Protein AF-A0A8S3EEA6-F1 (afdb_monomer_lite)

Sequence (287 aa):
DPLATLPKLAHVSFARNPIAMKKDYRLYVIHRLPNLRTLDFNRITQKEREAARKLYKSKSGETVKTQQLKGKNTFVPGAELVKQQQSKPRLTKADADAIKKAISEAKSLEEVERLKAKLQAGQMPGLTNTSHSNPMEQGNTYEENGTVVHVADLAHARAQELQSLLDELGHRQDKHRTALQILPRYMRRRAASYNIKRLPRSLRPLADPKTGTAKTKRPSRRYRRRPRDLLSSYTNRQRQVKWLKTHIWHAKRFHMNTLWNYRLPEKSNTKSIRPTYKSLRERCLLH

Foldseek 3Di:
DVVLVDLQAAEDEPPPPVLVVDPCSVLCCCLSHVNYQYYNNHGDDPVSNVVSCVQCVDPNNVVVVVVVVPDPPPDDPDDDDDDDDDDDDDDDPVLVVVLVVLCVPDPDPVSNVVSVVCVVVVNRPDDDDDDDDDDDDPDQWDDDPRDTDRNVVVCVVCVVVVVVVCVVVVVVPPPDDQLQNPDDPVLRDPCCLPPVVSDDPVSSVSNPPPDDDDPDDDPDVVVVPPVVCVVVVVVVVCVQAPEDPCRVVLVVFADWDGDPRHTHGDGGPDPCPVVQVVCVVPNDDDD

InterPro domains:
  IPR003603 U2A'/phosphoprotein 32 family A, C-terminal [SM00446] (22-40)
  IPR009723 Pop1, N-terminal [PF06978] (156-221)
  IPR009723 Pop1, N-terminal [PF06978] (225-283)
  IPR032675 Leucine-rich repeat domain superfamily [G3DSA:3.80.10.10] (1-69)
  IPR039182 Ribonucleases P/MRP protein subunit Pop1 [PTHR22731] (130-287)

Organism: NCBI:txid392030

Radius of gyration: 38.22 Å; chains: 1; bounding box: 75×48×110 Å

Structure (mmCIF, N/CA/C/O backbone):
data_AF-A0A8S3EEA6-F1
#
_entry.id   AF-A0A8S3EEA6-F1
#
loop_
_atom_site.group_PDB
_atom_site.id
_atom_site.type_symbol
_atom_site.label_atom_id
_atom_site.label_alt_id
_atom_site.label_comp_id
_atom_site.label_asym_id
_atom_site.label_entity_id
_atom_site.label_seq_id
_atom_site.pdbx_PDB_ins_code
_atom_site.Cartn_x
_atom_site.Cartn_y
_atom_site.Cartn_z
_atom_site.occupancy
_atom_site.B_iso_or_equiv
_atom_site.auth_seq_id
_atom_site.auth_comp_id
_atom_site.auth_asym_id
_atom_site.auth_atom_id
_atom_site.pdbx_PDB_model_num
ATOM 1 N N . ASP A 1 1 ? -8.186 -20.359 -21.964 1.00 62.19 1 ASP A N 1
ATOM 2 C CA . ASP A 1 1 ? -8.520 -18.931 -21.810 1.00 62.19 1 ASP A CA 1
ATOM 3 C C . ASP A 1 1 ? -9.537 -18.766 -20.680 1.00 62.19 1 ASP A C 1
ATOM 5 O O . ASP A 1 1 ? -10.683 -19.171 -20.857 1.00 62.19 1 ASP A O 1
ATOM 9 N N . PRO A 1 2 ? -9.127 -18.277 -19.499 1.00 73.50 2 PRO A N 1
ATOM 10 C CA . PRO A 1 2 ? -9.948 -18.264 -18.280 1.00 73.50 2 PRO A CA 1
ATOM 11 C C . PRO A 1 2 ? -11.102 -17.250 -18.310 1.00 73.50 2 PRO A C 1
ATOM 13 O O . PRO A 1 2 ? -11.925 -17.241 -17.408 1.00 73.50 2 PRO A O 1
ATOM 16 N N . LEU A 1 3 ? -11.180 -16.386 -19.326 1.00 76.31 3 LEU A N 1
ATOM 17 C CA . LEU A 1 3 ? -12.237 -15.375 -19.430 1.00 76.31 3 LEU A CA 1
ATOM 18 C C . LEU A 1 3 ? -13.555 -15.937 -19.977 1.00 76.31 3 LEU A C 1
ATOM 20 O O . LEU A 1 3 ? -14.615 -15.389 -19.692 1.00 76.31 3 LEU A O 1
ATOM 24 N N . ALA A 1 4 ? -13.507 -17.047 -20.721 1.00 76.19 4 ALA A N 1
ATOM 25 C CA . ALA A 1 4 ? -14.698 -17.686 -21.286 1.00 76.19 4 ALA A CA 1
ATOM 26 C C . ALA A 1 4 ? -15.573 -18.384 -20.229 1.00 76.19 4 ALA A C 1
ATOM 28 O O . ALA A 1 4 ? -16.740 -18.660 -20.485 1.00 76.19 4 ALA A O 1
ATOM 29 N N . THR A 1 5 ? -15.033 -18.655 -19.037 1.00 81.44 5 THR A N 1
ATOM 30 C CA . THR A 1 5 ? -15.764 -19.303 -17.937 1.00 81.44 5 THR A CA 1
ATOM 31 C C . THR A 1 5 ? -16.625 -18.328 -17.129 1.00 81.44 5 THR A C 1
ATOM 33 O O . THR A 1 5 ? -17.317 -18.754 -16.211 1.00 81.44 5 THR A O 1
ATOM 36 N N . LEU A 1 6 ? -16.596 -17.025 -17.444 1.00 83.31 6 LEU A N 1
ATOM 37 C CA . LEU A 1 6 ? -17.305 -15.975 -16.711 1.00 83.31 6 LEU A CA 1
ATOM 38 C C . LEU A 1 6 ? -18.624 -15.598 -17.423 1.00 83.31 6 LEU A C 1
ATOM 40 O O . LEU A 1 6 ? -18.620 -14.730 -18.298 1.00 83.31 6 LEU A O 1
ATOM 44 N N . PRO A 1 7 ? -19.784 -16.175 -17.044 1.00 79.75 7 PRO A N 1
ATOM 45 C CA . PRO A 1 7 ? -21.038 -16.003 -17.789 1.00 79.75 7 PRO A CA 1
ATOM 46 C C . PRO A 1 7 ? -21.631 -14.587 -17.701 1.00 79.75 7 PRO A C 1
ATOM 48 O O . PRO A 1 7 ? -22.386 -14.186 -18.584 1.00 79.75 7 PRO A O 1
ATOM 51 N N . LYS A 1 8 ? -21.294 -13.817 -16.655 1.00 87.50 8 LYS A N 1
ATOM 52 C CA . LYS A 1 8 ? -21.826 -12.463 -16.394 1.00 87.50 8 LYS A CA 1
ATOM 53 C C . LYS A 1 8 ? -20.908 -11.327 -16.874 1.00 87.50 8 LYS A C 1
ATOM 55 O O . LYS A 1 8 ? -21.150 -10.166 -16.550 1.00 87.50 8 LYS A O 1
ATOM 60 N N . LEU A 1 9 ? -19.834 -11.636 -17.600 1.00 87.69 9 LEU A N 1
ATOM 61 C CA . LEU A 1 9 ? -18.845 -10.640 -18.009 1.00 87.69 9 LEU A CA 1
ATOM 62 C C . LEU A 1 9 ? -19.390 -9.749 -19.142 1.00 87.69 9 LEU A C 1
ATOM 64 O O . LEU A 1 9 ? -19.460 -10.171 -20.293 1.00 87.69 9 LEU A O 1
ATOM 68 N N . ALA A 1 10 ? -19.779 -8.515 -18.805 1.00 88.94 10 ALA A N 1
ATOM 69 C CA . ALA A 1 10 ? -20.419 -7.577 -19.737 1.00 88.94 10 ALA A CA 1
ATOM 70 C C . ALA A 1 10 ? -19.495 -6.456 -20.254 1.00 88.94 10 ALA A C 1
ATOM 72 O O . ALA A 1 10 ? -19.710 -5.957 -21.359 1.00 88.94 10 ALA A O 1
ATOM 73 N N . HIS A 1 11 ? -18.462 -6.071 -19.501 1.00 91.50 11 HIS A N 1
ATOM 74 C CA . HIS A 1 11 ? -17.555 -4.974 -19.856 1.00 91.50 11 HIS A CA 1
ATOM 75 C C . HIS A 1 11 ? -16.106 -5.408 -19.651 1.00 91.50 11 HIS A C 1
ATOM 77 O O . HIS A 1 11 ? -15.746 -5.857 -18.563 1.00 91.50 11 HIS A O 1
ATOM 83 N N . VAL A 1 12 ? -15.283 -5.287 -20.694 1.00 90.06 12 VAL A N 1
ATOM 84 C CA . VAL A 1 12 ? -13.867 -5.680 -20.668 1.00 90.06 12 VAL A CA 1
ATOM 85 C C . VAL A 1 12 ? -13.028 -4.630 -21.389 1.00 90.06 12 VAL A C 1
ATOM 87 O O . VAL A 1 12 ? -13.435 -4.093 -22.417 1.00 90.06 12 VAL A O 1
ATOM 90 N N . SER A 1 13 ? -11.848 -4.337 -20.849 1.00 90.25 13 SER A N 1
ATOM 91 C CA . SER A 1 13 ? -10.838 -3.483 -21.474 1.00 90.25 13 SER A CA 1
ATOM 92 C C . SER A 1 13 ? -9.510 -4.235 -21.478 1.00 90.25 13 SER A C 1
ATOM 94 O O . SER A 1 13 ? -9.042 -4.684 -20.430 1.00 90.25 13 SER A O 1
ATOM 96 N N . PHE A 1 14 ? -8.934 -4.405 -22.663 1.00 87.25 14 PHE A N 1
ATOM 97 C CA . PHE A 1 14 ? -7.588 -4.915 -22.888 1.00 87.25 14 PHE A CA 1
ATOM 98 C C . PHE A 1 14 ? -6.607 -3.809 -23.291 1.00 87.25 14 PHE A C 1
ATOM 100 O O . PHE A 1 14 ? -5.462 -4.123 -23.616 1.00 87.25 14 PHE A O 1
ATOM 107 N N . ALA A 1 15 ? -7.008 -2.536 -23.239 1.00 81.88 15 ALA A N 1
ATOM 108 C CA . ALA A 1 15 ? -6.126 -1.396 -23.454 1.00 81.88 15 ALA A CA 1
ATOM 109 C C . ALA A 1 15 ? -4.796 -1.569 -22.693 1.00 81.88 15 ALA A C 1
ATOM 111 O O . ALA A 1 15 ? -4.778 -1.938 -21.517 1.00 81.88 15 ALA A O 1
ATOM 112 N N . ARG A 1 16 ? -3.675 -1.308 -23.382 1.00 80.31 16 ARG A N 1
ATOM 113 C CA . ARG A 1 16 ? -2.295 -1.505 -22.886 1.00 80.31 16 ARG A CA 1
ATOM 114 C C . ARG A 1 16 ? -1.876 -2.963 -22.645 1.00 80.31 16 ARG A C 1
ATOM 116 O O . ARG A 1 16 ? -0.850 -3.195 -22.012 1.00 80.31 16 ARG A O 1
ATOM 123 N N . ASN A 1 17 ? -2.611 -3.943 -23.175 1.00 84.06 17 ASN A N 1
ATOM 124 C CA . ASN A 1 17 ? -2.127 -5.319 -23.290 1.00 84.06 17 ASN A CA 1
ATOM 125 C C . ASN A 1 17 ? -1.632 -5.603 -24.717 1.00 84.06 17 ASN A C 1
ATOM 127 O O . ASN A 1 17 ? -2.263 -5.162 -25.678 1.00 84.06 17 ASN A O 1
ATOM 131 N N . PRO A 1 18 ? -0.580 -6.425 -24.889 1.00 84.12 18 PRO A N 1
ATOM 132 C CA . PRO A 1 18 ? -0.049 -6.784 -26.209 1.00 84.12 18 PRO A CA 1
ATOM 133 C C . PRO A 1 18 ? -1.069 -7.519 -27.095 1.00 84.12 18 PRO A C 1
ATOM 135 O O . PRO A 1 18 ? -0.928 -7.551 -28.314 1.00 84.12 18 PRO A O 1
ATOM 138 N N . ILE A 1 19 ? -2.136 -8.082 -26.512 1.00 80.81 19 ILE A N 1
ATOM 139 C CA . ILE A 1 19 ? -3.234 -8.694 -27.271 1.00 80.81 19 ILE A CA 1
ATOM 140 C C . ILE A 1 19 ? -3.986 -7.676 -28.136 1.00 80.81 19 ILE A C 1
ATOM 142 O O . ILE A 1 19 ? -4.441 -8.037 -29.217 1.00 80.81 19 ILE A O 1
ATOM 146 N N . ALA A 1 20 ? -4.054 -6.413 -27.703 1.00 80.31 20 ALA A N 1
ATOM 147 C CA . ALA A 1 20 ? -4.701 -5.338 -28.447 1.00 80.31 20 ALA A CA 1
ATOM 148 C C . ALA A 1 20 ? -3.938 -4.969 -29.735 1.00 80.31 20 ALA A C 1
ATOM 150 O O . ALA A 1 20 ? -4.511 -4.348 -30.621 1.00 80.31 20 ALA A O 1
ATOM 151 N N . MET A 1 21 ? -2.669 -5.384 -29.872 1.00 83.31 21 MET A N 1
ATOM 152 C CA . MET A 1 21 ? -1.863 -5.160 -31.082 1.00 83.31 21 MET A CA 1
ATOM 153 C C . MET A 1 21 ? -2.131 -6.194 -32.189 1.00 83.31 21 MET A C 1
ATOM 155 O O . MET A 1 21 ? -1.618 -6.057 -33.299 1.00 83.31 21 MET A O 1
ATOM 159 N N . LYS A 1 22 ? -2.904 -7.255 -31.917 1.00 85.25 22 LYS A N 1
ATOM 160 C CA . LYS A 1 22 ? -3.215 -8.281 -32.924 1.00 85.25 22 LYS A CA 1
ATOM 161 C C . LYS A 1 22 ? -4.325 -7.792 -33.862 1.00 85.25 22 LYS A C 1
ATOM 163 O O . LYS A 1 22 ? -5.366 -7.341 -33.389 1.00 85.25 22 LYS A O 1
ATOM 168 N N . LYS A 1 23 ? -4.130 -7.963 -35.179 1.00 81.38 23 LYS A N 1
ATOM 169 C CA . LYS A 1 23 ? -5.036 -7.467 -36.241 1.00 81.38 23 LYS A CA 1
ATOM 170 C C . LYS A 1 23 ? -6.507 -7.875 -36.049 1.00 81.38 23 LYS A C 1
ATOM 172 O O . LYS A 1 23 ? -7.383 -7.048 -36.257 1.00 81.38 23 LYS A O 1
ATOM 177 N N . ASP A 1 24 ? -6.772 -9.080 -35.536 1.00 86.25 24 ASP A N 1
ATOM 178 C CA . ASP A 1 24 ? -8.140 -9.604 -35.366 1.00 86.25 24 ASP A CA 1
ATOM 179 C C . ASP A 1 24 ? -8.576 -9.788 -33.902 1.00 86.25 24 ASP A C 1
ATOM 181 O O . ASP A 1 24 ? -9.539 -10.514 -33.624 1.00 86.25 24 ASP A O 1
ATOM 185 N N . TYR A 1 25 ? -7.889 -9.150 -32.941 1.00 90.06 25 TYR A N 1
ATOM 186 C CA . TYR A 1 25 ? -8.155 -9.384 -31.512 1.00 90.06 25 TYR A CA 1
ATOM 187 C C . TYR A 1 25 ? -9.608 -9.060 -31.140 1.00 90.06 25 TYR A C 1
ATOM 189 O O . TYR A 1 25 ? -10.243 -9.805 -30.393 1.00 90.06 25 TYR A O 1
ATOM 197 N N . ARG A 1 26 ? -10.152 -7.966 -31.684 1.00 90.62 26 ARG A N 1
ATOM 198 C CA . ARG A 1 26 ? -11.483 -7.472 -31.330 1.00 90.62 26 ARG A CA 1
ATOM 199 C C . ARG A 1 26 ? -12.559 -8.487 -31.711 1.00 90.62 26 ARG A C 1
ATOM 201 O O . ARG A 1 26 ? -13.387 -8.859 -30.883 1.00 90.62 26 ARG A O 1
ATOM 208 N N . LEU A 1 27 ? -12.496 -8.993 -32.941 1.00 90.44 27 LEU A N 1
ATOM 209 C CA . LEU A 1 27 ? -13.427 -9.999 -33.456 1.00 90.44 27 LEU A CA 1
ATOM 210 C C . LEU A 1 27 ? -13.245 -11.346 -32.743 1.00 90.44 27 LEU A C 1
ATOM 212 O O . LEU A 1 27 ? -14.229 -12.024 -32.452 1.00 90.44 27 LEU A O 1
ATOM 216 N N . TYR A 1 28 ? -12.006 -11.707 -32.395 1.00 89.19 28 TYR A N 1
ATOM 217 C CA . TYR A 1 28 ? -11.713 -12.914 -31.622 1.00 89.19 28 TYR A CA 1
ATOM 218 C C . TYR A 1 28 ? -12.360 -12.879 -30.229 1.00 89.19 28 TYR A C 1
ATOM 220 O O . TYR A 1 28 ? -13.030 -13.833 -29.826 1.00 89.19 28 TYR A O 1
ATOM 228 N N . VAL A 1 29 ? -12.220 -11.762 -29.507 1.00 89.62 29 VAL A N 1
ATOM 229 C CA . VAL A 1 29 ? -12.816 -11.575 -28.174 1.00 89.62 29 VAL A CA 1
ATOM 230 C C . VAL A 1 29 ? -14.343 -11.617 -28.248 1.00 89.62 29 VAL A C 1
ATOM 232 O O . VAL A 1 29 ? -14.967 -12.290 -27.430 1.00 89.62 29 VAL A O 1
ATOM 235 N N . ILE A 1 30 ? -14.943 -10.966 -29.250 1.00 91.31 30 ILE A N 1
ATOM 236 C CA . ILE A 1 30 ? -16.400 -10.973 -29.465 1.00 91.31 30 ILE A CA 1
ATOM 237 C C . ILE A 1 30 ? -16.917 -12.391 -29.749 1.00 91.31 30 ILE A C 1
ATOM 239 O O . ILE A 1 30 ? -17.957 -12.783 -29.223 1.00 91.31 30 ILE A O 1
ATOM 243 N N . HIS A 1 31 ? -16.191 -13.187 -30.544 1.00 89.62 31 HIS A N 1
ATOM 244 C CA . HIS A 1 31 ? -16.562 -14.578 -30.819 1.00 89.62 31 HIS A CA 1
ATOM 245 C C . HIS A 1 31 ? -16.500 -15.460 -29.562 1.00 89.62 31 HIS A C 1
ATOM 247 O O . HIS A 1 31 ? -17.360 -16.318 -29.367 1.00 89.62 31 HIS A O 1
ATOM 253 N N . ARG A 1 32 ? -15.490 -15.262 -28.705 1.00 87.81 32 ARG A N 1
ATOM 254 C CA . ARG A 1 32 ? -15.299 -16.067 -27.487 1.00 87.81 32 ARG A CA 1
ATOM 255 C C . ARG A 1 32 ? -16.198 -15.641 -26.326 1.00 87.81 32 ARG A C 1
ATOM 257 O O . ARG A 1 32 ? -16.533 -16.490 -25.505 1.00 87.81 32 ARG A O 1
ATOM 264 N N . LEU A 1 33 ? -16.582 -14.365 -26.250 1.00 88.38 33 LEU A N 1
ATOM 265 C CA . LEU A 1 33 ? -17.409 -13.794 -25.183 1.00 88.38 33 LEU A CA 1
ATOM 266 C C . LEU A 1 33 ? -18.732 -13.246 -25.755 1.00 88.38 33 LEU A C 1
ATOM 268 O O . LEU A 1 33 ? -18.865 -12.036 -25.952 1.00 88.38 33 LEU A O 1
ATOM 272 N N . PRO A 1 34 ? -19.746 -14.099 -25.993 1.00 85.25 34 PRO A N 1
ATOM 273 C CA . PRO A 1 34 ? -20.998 -13.673 -26.627 1.00 85.25 34 PRO A CA 1
ATOM 274 C C . PRO A 1 34 ? -21.825 -12.700 -25.769 1.00 85.25 34 PRO A C 1
ATOM 276 O O . PRO A 1 34 ? -22.583 -11.896 -26.312 1.00 85.25 34 PRO A O 1
ATOM 279 N N . ASN A 1 35 ? -21.654 -12.732 -24.442 1.00 88.19 35 ASN A N 1
ATOM 280 C CA . ASN A 1 35 ? -22.385 -11.883 -23.491 1.00 88.19 35 ASN A CA 1
ATOM 281 C C . ASN A 1 35 ? -21.777 -10.476 -23.332 1.00 88.19 35 ASN A C 1
ATOM 283 O O . ASN A 1 35 ? -22.319 -9.646 -22.597 1.00 88.19 35 ASN A O 1
ATOM 287 N N . LEU A 1 36 ? -20.665 -10.190 -24.017 1.00 90.81 36 LEU A N 1
ATOM 288 C CA . LEU A 1 36 ? -19.956 -8.923 -23.898 1.00 90.81 36 LEU A CA 1
ATOM 289 C C . LEU A 1 36 ? -20.768 -7.777 -24.532 1.00 90.81 36 LEU A C 1
ATOM 291 O O . LEU A 1 36 ? -21.276 -7.882 -25.656 1.00 90.81 36 LEU A O 1
ATOM 295 N N . ARG A 1 37 ? -20.899 -6.670 -23.791 1.00 90.50 37 ARG A N 1
ATOM 296 C CA . ARG A 1 37 ? -21.605 -5.442 -24.203 1.00 90.50 37 ARG A CA 1
ATOM 297 C C . ARG A 1 37 ? -20.639 -4.343 -24.641 1.00 90.50 37 ARG A C 1
ATOM 299 O O . ARG A 1 37 ? -20.912 -3.646 -25.617 1.00 90.50 37 ARG A O 1
ATOM 306 N N . THR A 1 38 ? -19.507 -4.208 -23.953 1.00 93.25 38 THR A N 1
ATOM 307 C CA . THR A 1 38 ? -18.492 -3.183 -24.242 1.00 93.25 38 THR A CA 1
ATOM 308 C C . THR A 1 38 ? -17.103 -3.806 -24.235 1.00 93.25 38 THR A C 1
ATOM 310 O O . THR A 1 38 ? -16.757 -4.530 -23.298 1.00 93.25 38 THR A O 1
ATOM 313 N N . LEU A 1 39 ? -16.311 -3.487 -25.258 1.00 92.50 39 LEU A N 1
ATOM 314 C CA . LEU A 1 39 ? -14.916 -3.888 -25.389 1.00 92.50 39 LEU A CA 1
ATOM 315 C C . LEU A 1 39 ? -14.064 -2.652 -25.669 1.00 92.50 39 LEU A C 1
ATOM 317 O O . LEU A 1 39 ? -14.280 -1.984 -26.681 1.00 92.50 39 LEU A O 1
ATOM 321 N N . ASP A 1 40 ? -13.118 -2.368 -24.774 1.00 90.94 40 ASP A N 1
ATOM 322 C CA . ASP A 1 40 ? -12.198 -1.224 -24.866 1.00 90.94 40 ASP A CA 1
ATOM 323 C C . ASP A 1 40 ? -12.928 0.112 -25.014 1.00 90.94 40 ASP A C 1
ATOM 325 O O . ASP A 1 40 ? -12.653 0.900 -25.910 1.00 90.94 40 ASP A O 1
ATOM 329 N N . PHE A 1 41 ? -13.909 0.337 -24.135 1.00 89.88 41 PHE A N 1
ATOM 330 C CA . PHE A 1 41 ? -14.783 1.521 -24.106 1.00 89.88 41 PHE A CA 1
ATOM 331 C C . PHE A 1 41 ? -15.700 1.692 -25.330 1.00 89.88 41 PHE A C 1
ATOM 333 O O . PHE A 1 41 ? -16.619 2.504 -25.288 1.00 89.88 41 PHE A O 1
ATOM 340 N N . ASN A 1 42 ? -15.560 0.848 -26.354 1.00 90.19 42 ASN A N 1
ATOM 341 C CA . ASN A 1 42 ? -16.435 0.823 -27.519 1.00 90.19 42 ASN A CA 1
ATOM 342 C C . ASN A 1 42 ? -17.554 -0.211 -27.338 1.00 90.19 42 ASN A C 1
ATOM 344 O O . ASN A 1 42 ? -17.312 -1.387 -27.036 1.00 90.19 42 ASN A O 1
ATOM 348 N N . ARG A 1 43 ? -18.807 0.216 -27.532 1.00 93.12 43 ARG A N 1
ATOM 349 C CA . ARG A 1 43 ? -19.978 -0.674 -27.505 1.00 93.12 43 ARG A CA 1
ATOM 350 C C . ARG A 1 43 ? -19.906 -1.660 -28.673 1.00 93.12 43 ARG A C 1
ATOM 352 O O . ARG A 1 43 ? -19.577 -1.274 -29.789 1.00 93.12 43 ARG A O 1
ATOM 359 N N . ILE A 1 44 ? -20.200 -2.930 -28.405 1.00 92.69 44 ILE A N 1
ATOM 360 C CA . ILE A 1 44 ? -20.183 -3.975 -29.435 1.00 92.69 44 ILE A CA 1
ATOM 361 C C . ILE A 1 44 ? -21.477 -3.900 -30.238 1.00 92.69 44 ILE A C 1
ATOM 363 O O . ILE A 1 44 ? -22.576 -3.900 -29.675 1.00 92.69 44 ILE A O 1
ATOM 367 N N . THR A 1 45 ? -21.339 -3.855 -31.557 1.00 93.88 45 THR A N 1
ATOM 368 C CA . THR A 1 45 ? -22.460 -3.804 -32.498 1.00 93.88 45 THR A CA 1
ATOM 369 C C . THR A 1 45 ? -22.837 -5.199 -32.998 1.00 93.88 45 THR A C 1
ATOM 371 O O . THR A 1 45 ? -22.040 -6.139 -32.978 1.00 93.88 45 THR A O 1
ATOM 374 N N . GLN A 1 46 ? -24.073 -5.349 -33.477 1.00 91.94 46 GLN A N 1
ATOM 375 C CA . GLN A 1 46 ? -24.550 -6.619 -34.030 1.00 91.94 46 GLN A CA 1
ATOM 376 C C . GLN A 1 46 ? -23.785 -7.016 -35.309 1.00 91.94 46 GLN A C 1
ATOM 378 O O . GLN A 1 46 ? -23.441 -8.185 -35.474 1.00 91.94 46 GLN A O 1
ATOM 383 N N . LYS A 1 47 ? -23.400 -6.033 -36.136 1.00 93.69 47 LYS A N 1
ATOM 384 C CA . LYS A 1 47 ? -22.556 -6.231 -37.328 1.00 93.69 47 LYS A CA 1
ATOM 385 C C . LYS A 1 47 ? -21.215 -6.889 -36.981 1.00 93.69 47 LYS A C 1
ATOM 387 O O . LYS A 1 47 ? -20.796 -7.838 -37.638 1.00 93.69 47 LYS A O 1
ATOM 392 N N . GLU A 1 48 ? -20.562 -6.438 -35.908 1.00 93.06 48 GLU A N 1
ATOM 393 C CA . GLU A 1 48 ? -19.304 -7.034 -35.437 1.00 93.06 48 GLU A CA 1
ATOM 394 C C . GLU A 1 48 ? -19.497 -8.471 -34.934 1.00 93.06 48 GLU A C 1
ATOM 396 O O . GLU A 1 48 ? -18.635 -9.321 -35.153 1.00 93.06 48 GLU A O 1
ATOM 401 N N . ARG A 1 49 ? -20.633 -8.775 -34.288 1.00 93.06 49 ARG A N 1
ATOM 402 C CA . ARG A 1 49 ? -20.953 -10.141 -33.834 1.00 93.06 49 ARG A CA 1
ATOM 403 C C . ARG A 1 49 ? -21.144 -11.098 -35.003 1.00 93.06 49 ARG A C 1
ATOM 405 O O . ARG A 1 49 ? -20.689 -12.239 -34.936 1.00 93.06 49 ARG A O 1
ATOM 412 N N . GLU A 1 50 ? -21.795 -10.645 -36.064 1.00 91.69 50 GLU A N 1
ATOM 413 C CA . GLU A 1 50 ? -21.985 -11.423 -37.290 1.00 91.69 50 GLU A CA 1
ATOM 414 C C . GLU A 1 50 ? -20.663 -11.635 -38.029 1.00 91.69 50 GLU A C 1
ATOM 416 O O . GLU A 1 50 ? -20.348 -12.772 -38.384 1.00 91.69 50 GLU A O 1
ATOM 421 N N . ALA A 1 51 ? -19.835 -10.591 -38.158 1.00 90.62 51 ALA A N 1
ATOM 422 C CA . ALA A 1 51 ? -18.492 -10.694 -38.732 1.00 90.62 51 ALA A CA 1
ATOM 423 C C . ALA A 1 51 ? -17.605 -11.677 -37.944 1.00 90.62 51 ALA A C 1
ATOM 425 O O . ALA A 1 51 ? -16.987 -12.570 -38.526 1.00 90.62 51 ALA A O 1
ATOM 426 N N . ALA A 1 52 ? -17.606 -11.579 -36.610 1.00 91.06 52 ALA A N 1
ATOM 427 C CA . ALA A 1 52 ? -16.868 -12.483 -35.731 1.00 91.06 52 ALA A CA 1
ATOM 428 C C . ALA A 1 52 ? -17.357 -13.938 -35.849 1.00 91.06 52 ALA A C 1
ATOM 430 O O . ALA A 1 52 ? -16.551 -14.870 -35.893 1.00 91.06 52 ALA A O 1
ATOM 431 N N . ARG A 1 53 ? -18.676 -14.156 -35.944 1.00 89.75 53 ARG A N 1
ATOM 432 C CA . ARG A 1 53 ? -19.250 -15.489 -36.189 1.00 89.75 53 ARG A CA 1
ATOM 433 C C . ARG A 1 53 ? -18.850 -16.025 -37.560 1.00 89.75 53 ARG A C 1
ATOM 435 O O . ARG A 1 53 ? -18.431 -17.173 -37.633 1.00 89.75 53 ARG A O 1
ATOM 442 N N . LYS A 1 54 ? -18.930 -15.217 -38.619 1.00 89.06 54 LYS A N 1
ATOM 443 C CA . LYS A 1 54 ? -18.573 -15.626 -39.987 1.00 89.06 54 LYS A CA 1
ATOM 444 C C . LYS A 1 54 ? -17.108 -16.061 -40.083 1.00 89.06 54 LYS A C 1
ATOM 446 O O . LYS A 1 54 ? -16.824 -17.126 -40.625 1.00 89.06 54 LYS A O 1
ATOM 451 N N . LEU A 1 55 ? -16.196 -15.282 -39.498 1.00 84.44 55 LEU A N 1
ATOM 452 C CA . LEU A 1 55 ? -14.758 -15.557 -39.545 1.00 84.44 55 LEU A CA 1
ATOM 453 C C . LEU A 1 55 ? -14.371 -16.801 -38.734 1.00 84.44 55 LEU A C 1
ATOM 455 O O . LEU A 1 55 ? -13.683 -17.676 -39.251 1.00 84.44 55 LEU A O 1
ATOM 459 N N . TYR A 1 56 ? -14.849 -16.926 -37.492 1.00 82.25 56 TYR A N 1
ATOM 460 C CA . TYR A 1 56 ? -14.359 -17.953 -36.563 1.00 82.25 56 TYR A CA 1
ATOM 461 C C . TYR A 1 56 ? -15.221 -19.223 -36.454 1.00 82.25 56 TYR A C 1
ATOM 463 O O . TYR A 1 56 ? -14.791 -20.166 -35.786 1.00 82.25 56 TYR A O 1
ATOM 471 N N . LYS A 1 57 ? -16.410 -19.266 -37.079 1.00 80.12 57 LYS A N 1
ATOM 472 C CA . LYS A 1 57 ? -17.260 -20.474 -37.182 1.00 80.12 57 LYS A CA 1
ATOM 473 C C . LYS A 1 57 ? -16.938 -21.323 -38.425 1.00 80.12 57 LYS A C 1
ATOM 475 O O . LYS A 1 57 ? -17.322 -22.485 -38.472 1.00 80.12 57 LYS A O 1
ATOM 480 N N . SER A 1 58 ? -16.259 -20.763 -39.430 1.00 75.38 58 SER A N 1
ATOM 481 C CA . SER A 1 58 ? -15.843 -21.504 -40.631 1.00 75.38 58 SER A CA 1
ATOM 482 C C . SER A 1 58 ? -14.622 -22.400 -40.352 1.00 75.38 58 SER A C 1
ATOM 484 O O . SER A 1 58 ? -13.789 -22.052 -39.514 1.00 75.38 58 SER A O 1
ATOM 486 N N . LYS A 1 59 ? -14.465 -23.521 -41.081 1.00 61.09 59 LYS A N 1
ATOM 487 C CA . LYS A 1 59 ? -13.286 -24.419 -40.982 1.00 61.09 59 LYS A CA 1
ATOM 488 C C . LYS A 1 59 ? -11.951 -23.680 -41.216 1.00 61.09 59 LYS A C 1
ATOM 490 O O . LYS A 1 59 ? -10.928 -24.057 -40.658 1.00 61.09 59 LYS A O 1
ATOM 495 N N . SER A 1 60 ? -11.972 -22.577 -41.972 1.00 57.91 60 SER A N 1
ATOM 496 C CA . SER A 1 60 ? -10.819 -21.689 -42.196 1.00 57.91 60 SER A CA 1
ATOM 497 C C . SER A 1 60 ? -10.464 -20.807 -40.988 1.00 57.91 60 SER A C 1
ATOM 499 O O . SER A 1 60 ? -9.349 -20.306 -40.908 1.00 57.91 60 SER A O 1
ATOM 501 N N . GLY A 1 61 ? -11.381 -20.588 -40.042 1.00 58.88 61 GLY A N 1
ATOM 502 C CA . GLY A 1 61 ? -11.111 -19.824 -38.817 1.00 58.88 61 GLY A CA 1
ATOM 503 C C . GLY A 1 61 ? -10.373 -20.633 -37.747 1.00 58.88 61 GLY A C 1
ATOM 504 O O . GLY A 1 61 ? -9.794 -20.065 -36.819 1.00 58.88 61 GLY A O 1
ATOM 505 N N . GLU A 1 62 ? -10.378 -21.961 -37.865 1.00 58.53 62 GLU A N 1
ATOM 506 C CA . GLU A 1 62 ? -9.671 -22.875 -36.968 1.00 58.53 62 GLU A CA 1
ATOM 507 C C . GLU A 1 62 ? -8.167 -22.920 -37.277 1.00 58.53 62 GLU A C 1
ATOM 509 O O . GLU A 1 62 ? -7.350 -22.873 -36.360 1.00 58.53 62 GLU A O 1
ATOM 514 N N . THR A 1 63 ? -7.784 -22.848 -38.557 1.00 56.50 63 THR A N 1
ATOM 515 C CA . THR A 1 63 ? -6.377 -22.785 -38.994 1.00 56.50 63 THR A CA 1
ATOM 516 C C . THR A 1 63 ? -5.687 -21.478 -38.586 1.00 56.50 63 THR A C 1
ATOM 518 O O . THR A 1 63 ? -4.527 -21.502 -38.170 1.00 56.50 63 THR A O 1
ATOM 521 N N . VAL A 1 64 ? -6.408 -20.348 -38.598 1.00 61.00 64 VAL A N 1
ATOM 522 C CA . VAL A 1 64 ? -5.907 -19.046 -38.110 1.00 61.00 64 VAL A CA 1
ATOM 523 C C . VAL A 1 64 ? -5.651 -19.077 -36.595 1.00 61.00 64 VAL A C 1
ATOM 525 O O . VAL A 1 64 ? -4.641 -18.541 -36.132 1.00 61.00 64 VAL A O 1
ATOM 528 N N . LYS A 1 65 ? -6.501 -19.771 -35.813 1.00 58.06 65 LYS A N 1
ATOM 529 C CA . LYS A 1 65 ? -6.271 -20.004 -34.371 1.00 58.06 65 LYS A CA 1
ATOM 530 C C . LYS A 1 65 ? -4.986 -20.808 -34.143 1.00 58.06 65 LYS A C 1
ATOM 532 O O . LYS A 1 65 ? -4.198 -20.458 -33.265 1.00 58.06 65 LYS A O 1
ATOM 537 N N . THR A 1 66 ? -4.743 -21.847 -34.945 1.00 57.47 66 THR A N 1
ATOM 538 C CA . THR A 1 66 ? -3.546 -22.695 -34.828 1.00 57.47 66 THR A CA 1
ATOM 539 C C . THR A 1 66 ? -2.267 -21.973 -35.260 1.00 57.47 66 THR A C 1
ATOM 541 O O . THR A 1 66 ? -1.244 -22.112 -34.592 1.00 57.47 66 THR A O 1
ATOM 544 N N . GLN A 1 67 ? -2.309 -21.163 -36.324 1.00 59.66 67 GLN A N 1
ATOM 545 C CA . GLN A 1 67 ? -1.150 -20.388 -36.793 1.00 59.66 67 GLN A CA 1
ATOM 546 C C . GLN A 1 67 ? -0.747 -19.263 -35.829 1.00 59.66 67 GLN A C 1
ATOM 548 O O . GLN A 1 67 ? 0.437 -18.982 -35.693 1.00 59.66 67 GLN A O 1
ATOM 553 N N . GLN A 1 68 ? -1.695 -18.641 -35.119 1.00 56.97 68 GLN A N 1
ATOM 554 C CA . GLN A 1 68 ? -1.379 -17.598 -34.132 1.00 56.97 68 GLN A CA 1
ATOM 555 C C . GLN A 1 68 ? -0.911 -18.144 -32.769 1.00 56.97 68 GLN A C 1
ATOM 557 O O . GLN A 1 68 ? -0.287 -17.403 -32.008 1.00 56.97 68 GLN A O 1
ATOM 562 N N . LEU A 1 69 ? -1.228 -19.405 -32.441 1.00 53.00 69 LEU A N 1
ATOM 563 C CA . LEU A 1 69 ? -0.779 -20.089 -31.215 1.00 53.00 69 LEU A CA 1
ATOM 564 C C . LEU A 1 69 ? 0.560 -20.816 -31.400 1.00 53.00 69 LEU A C 1
ATOM 566 O O . LEU A 1 69 ? 1.322 -20.935 -30.442 1.00 53.00 69 LEU A O 1
ATOM 570 N N . LYS A 1 70 ? 0.882 -21.247 -32.624 1.00 49.72 70 LYS A N 1
ATOM 571 C CA . LYS A 1 70 ? 2.234 -21.669 -32.996 1.00 49.72 70 LYS A CA 1
ATOM 572 C C . LYS A 1 70 ? 3.086 -20.418 -33.202 1.00 49.72 70 LYS A C 1
ATOM 574 O O . LYS A 1 70 ? 3.235 -19.923 -34.314 1.00 49.72 70 LYS A O 1
ATOM 579 N N . GLY A 1 71 ? 3.628 -19.881 -32.108 1.00 45.75 71 GLY A N 1
ATOM 580 C CA . GLY A 1 71 ? 4.765 -18.969 -32.201 1.00 45.75 71 GLY A CA 1
ATOM 581 C C . GLY A 1 71 ? 5.824 -19.580 -33.121 1.00 45.75 71 GLY A C 1
ATOM 582 O O . GLY A 1 71 ? 5.975 -20.801 -33.155 1.00 45.75 71 GLY A O 1
ATOM 583 N N . LYS A 1 72 ? 6.508 -18.749 -33.914 1.00 49.31 72 LYS A N 1
ATOM 584 C CA . LYS A 1 72 ? 7.643 -19.192 -34.731 1.00 49.31 72 LYS A CA 1
ATOM 585 C C . LYS A 1 72 ? 8.592 -19.975 -33.817 1.00 49.31 72 LYS A C 1
ATOM 587 O O . LYS A 1 72 ? 9.191 -19.390 -32.919 1.00 49.31 72 LYS A O 1
ATOM 592 N N . ASN A 1 73 ? 8.680 -21.290 -34.003 1.00 47.06 73 ASN A N 1
ATOM 593 C CA . ASN A 1 73 ? 9.678 -22.112 -33.335 1.00 47.06 73 ASN A CA 1
ATOM 594 C C . ASN A 1 73 ? 11.023 -21.778 -33.987 1.00 47.06 73 ASN A C 1
ATOM 596 O O . ASN A 1 73 ? 11.401 -22.384 -34.983 1.00 47.06 73 ASN A O 1
ATOM 600 N N . THR A 1 74 ? 11.719 -20.771 -33.462 1.00 50.22 74 THR A N 1
ATOM 601 C CA . THR A 1 74 ? 13.022 -20.294 -33.961 1.00 50.22 74 THR A CA 1
ATOM 602 C C . THR A 1 74 ? 14.186 -21.197 -33.535 1.00 50.22 74 THR A C 1
ATOM 604 O O . THR A 1 74 ? 15.320 -20.744 -33.441 1.00 50.22 74 THR A O 1
ATOM 607 N N . PHE A 1 75 ? 13.939 -22.470 -33.236 1.00 39.81 75 PHE A N 1
ATOM 608 C CA . PHE A 1 75 ? 15.014 -23.378 -32.863 1.00 39.81 75 PHE A CA 1
ATOM 609 C C . PHE A 1 75 ? 14.760 -24.772 -33.424 1.00 39.81 75 PHE A C 1
ATOM 611 O O . PHE A 1 75 ? 14.104 -25.608 -32.807 1.00 39.81 75 PHE A O 1
ATOM 618 N N . VAL A 1 76 ? 15.284 -24.985 -34.629 1.00 49.72 76 VAL A N 1
ATOM 619 C CA . VAL A 1 76 ? 15.598 -26.305 -35.171 1.00 49.72 76 VAL A CA 1
ATOM 620 C C . VAL A 1 76 ? 17.125 -26.345 -35.262 1.00 49.72 76 VAL A C 1
ATOM 622 O O . VAL A 1 76 ? 17.687 -25.654 -36.113 1.00 49.72 76 VAL A O 1
ATOM 625 N N . PRO A 1 77 ? 17.827 -27.050 -34.362 1.00 42.94 77 PRO A N 1
ATOM 626 C CA . PRO A 1 77 ? 19.271 -27.190 -34.469 1.00 42.94 77 PRO A CA 1
ATOM 627 C C . PRO A 1 77 ? 19.594 -28.043 -35.705 1.00 42.94 77 PRO A C 1
ATOM 629 O O . PRO A 1 77 ? 19.203 -29.205 -35.764 1.00 42.94 77 PRO A O 1
ATOM 632 N N . GLY A 1 78 ? 20.274 -27.453 -36.696 1.00 57.75 78 GLY A N 1
ATOM 633 C CA . GLY A 1 78 ? 20.866 -28.191 -37.822 1.00 57.75 78 GLY A CA 1
ATOM 634 C C . GLY A 1 78 ? 20.376 -27.871 -39.241 1.00 57.75 78 GLY A C 1
ATOM 635 O O . GLY A 1 78 ? 20.744 -28.605 -40.149 1.00 57.75 78 GLY A O 1
ATOM 636 N N . ALA A 1 79 ? 19.589 -26.817 -39.483 1.00 49.25 79 ALA A N 1
ATOM 637 C CA . ALA A 1 79 ? 19.238 -26.414 -40.855 1.00 49.25 79 ALA A CA 1
ATOM 638 C C . ALA A 1 79 ? 20.150 -25.283 -41.372 1.00 49.25 79 ALA A C 1
ATOM 640 O O . ALA A 1 79 ? 20.261 -24.231 -40.740 1.00 49.25 79 ALA A O 1
ATOM 641 N N . GLU A 1 80 ? 20.795 -25.509 -42.520 1.00 43.12 80 GLU A N 1
ATOM 642 C CA . GLU A 1 80 ? 21.710 -24.569 -43.176 1.00 43.12 80 GLU A CA 1
ATOM 643 C C . GLU A 1 80 ? 21.010 -23.279 -43.637 1.00 43.12 80 GLU A C 1
ATOM 645 O O . GLU A 1 80 ? 19.886 -23.274 -44.145 1.00 43.12 80 GLU A O 1
ATOM 650 N N . LEU A 1 81 ? 21.709 -22.156 -43.458 1.00 41.69 81 LEU A N 1
ATOM 651 C CA . LEU A 1 81 ? 21.263 -20.818 -43.834 1.00 41.69 81 LEU A CA 1
ATOM 652 C C . LEU A 1 81 ? 21.231 -20.663 -45.362 1.00 41.69 81 LEU A C 1
ATOM 654 O O . LEU A 1 81 ? 22.275 -20.598 -46.012 1.00 41.69 81 LEU A O 1
ATOM 658 N N . VAL A 1 82 ? 20.034 -20.503 -45.931 1.00 45.53 82 VAL A N 1
ATOM 659 C CA . VAL A 1 82 ? 19.857 -20.034 -47.314 1.00 45.53 82 VAL A CA 1
ATOM 660 C C . VAL A 1 82 ? 20.348 -18.585 -47.406 1.00 45.53 82 VAL A C 1
ATOM 662 O O . VAL A 1 82 ? 19.687 -17.654 -46.943 1.00 45.53 82 VAL A O 1
ATOM 665 N N . LYS A 1 83 ? 21.530 -18.391 -48.001 1.00 38.75 83 LYS A N 1
ATOM 666 C CA . LYS A 1 83 ? 22.082 -17.072 -48.339 1.00 38.75 83 LYS A CA 1
ATOM 667 C C . LYS A 1 83 ? 21.254 -16.450 -49.467 1.00 38.75 83 LYS A C 1
ATOM 669 O O . LYS A 1 83 ? 21.221 -16.977 -50.575 1.00 38.75 83 LYS A O 1
ATOM 674 N N . GLN A 1 84 ? 20.617 -15.312 -49.203 1.00 44.09 84 GLN A N 1
ATOM 675 C CA . GLN A 1 84 ? 20.032 -14.475 -50.251 1.00 44.09 84 GLN A CA 1
ATOM 676 C C . GLN A 1 84 ? 21.164 -13.780 -51.018 1.00 44.09 84 GLN A C 1
ATOM 678 O O . GLN A 1 84 ? 21.886 -12.952 -50.468 1.00 44.09 84 GLN A O 1
ATOM 683 N N . GLN A 1 85 ? 21.340 -14.149 -52.286 1.00 42.09 85 GLN A N 1
ATOM 684 C CA . GLN A 1 85 ? 22.270 -13.494 -53.200 1.00 42.09 85 GLN A CA 1
ATOM 685 C C . GLN A 1 85 ? 21.659 -12.167 -53.670 1.00 42.09 85 GLN A C 1
ATOM 687 O O . GLN A 1 85 ? 20.673 -12.162 -54.402 1.00 42.09 85 GLN A O 1
ATOM 692 N N . GLN A 1 86 ? 22.247 -11.043 -53.264 1.00 45.16 86 GLN A N 1
ATOM 693 C CA . GLN A 1 86 ? 22.051 -9.758 -53.935 1.00 45.16 86 GLN A CA 1
ATOM 694 C C . GLN A 1 86 ? 23.204 -9.567 -54.928 1.00 45.16 86 GLN A C 1
ATOM 696 O O . GLN A 1 86 ? 24.370 -9.483 -54.546 1.00 45.16 86 GLN A O 1
ATOM 701 N N . SER A 1 87 ? 22.883 -9.569 -56.219 1.00 41.72 87 SER A N 1
ATOM 702 C CA . SER A 1 87 ? 23.828 -9.422 -57.327 1.00 41.72 87 SER A CA 1
ATOM 703 C C . SER A 1 87 ? 24.292 -7.968 -57.483 1.00 41.72 87 SER A C 1
ATOM 705 O O . SER A 1 87 ? 23.472 -7.088 -57.738 1.00 41.72 87 SER A O 1
ATOM 707 N N . LYS A 1 88 ? 25.607 -7.721 -57.406 1.00 44.00 88 LYS A N 1
ATOM 708 C CA . LYS A 1 88 ? 26.238 -6.492 -57.926 1.00 44.00 88 LYS A CA 1
ATOM 709 C C . LYS A 1 88 ? 26.233 -6.521 -59.470 1.00 44.00 88 LYS A C 1
ATOM 711 O O . LYS A 1 88 ? 26.360 -7.613 -60.032 1.00 44.00 88 LYS A O 1
ATOM 716 N N . PRO A 1 89 ? 26.111 -5.375 -60.169 1.00 46.75 89 PRO A N 1
ATOM 717 C CA . PRO A 1 89 ? 26.158 -5.339 -61.628 1.00 46.75 89 PRO A CA 1
ATOM 718 C C . PRO A 1 89 ? 27.543 -5.779 -62.119 1.00 46.75 89 PRO A C 1
ATOM 720 O O . PRO A 1 89 ? 28.577 -5.295 -61.662 1.00 46.75 89 PRO A O 1
ATOM 723 N N . ARG A 1 90 ? 27.555 -6.751 -63.029 1.00 53.66 90 ARG A N 1
ATOM 724 C CA . ARG A 1 90 ? 28.760 -7.310 -63.643 1.00 53.66 90 ARG A CA 1
ATOM 725 C C . ARG A 1 90 ? 29.215 -6.355 -64.749 1.00 53.66 90 ARG A C 1
ATOM 727 O O . ARG A 1 90 ? 28.446 -6.115 -65.674 1.00 53.66 90 ARG A O 1
ATOM 734 N N . LEU A 1 91 ? 30.437 -5.829 -64.646 1.00 59.06 91 LEU A N 1
ATOM 735 C CA . LEU A 1 91 ? 31.062 -4.983 -65.669 1.00 59.06 91 LEU A CA 1
ATOM 736 C C . LEU A 1 91 ? 30.991 -5.693 -67.029 1.00 59.06 91 LEU A C 1
ATOM 738 O O . LEU A 1 91 ? 31.421 -6.848 -67.149 1.00 59.06 91 LEU A O 1
ATOM 742 N N . THR A 1 92 ? 30.398 -5.045 -68.032 1.00 71.12 92 THR A N 1
ATOM 743 C CA . THR A 1 92 ? 30.290 -5.648 -69.361 1.00 71.12 92 THR A CA 1
ATOM 744 C C . THR A 1 92 ? 31.657 -5.611 -70.048 1.00 71.12 92 THR A C 1
ATOM 746 O O . THR A 1 92 ? 32.493 -4.754 -69.761 1.00 71.12 92 THR A O 1
ATOM 749 N N . LYS A 1 93 ? 31.929 -6.561 -70.952 1.00 74.50 93 LYS A N 1
ATOM 750 C CA . LYS A 1 93 ? 33.216 -6.602 -71.675 1.00 74.50 93 LYS A CA 1
ATOM 751 C C . LYS A 1 93 ? 33.467 -5.310 -72.473 1.00 74.50 93 LYS A C 1
ATOM 753 O O . LYS A 1 93 ? 34.608 -4.878 -72.561 1.00 74.50 93 LYS A O 1
ATOM 758 N N . ALA A 1 94 ? 32.402 -4.666 -72.957 1.00 74.38 94 ALA A N 1
ATOM 759 C CA . ALA A 1 94 ? 32.468 -3.399 -73.683 1.00 74.38 94 ALA A CA 1
ATOM 760 C C . ALA A 1 94 ? 32.959 -2.234 -72.803 1.00 74.38 94 ALA A C 1
ATOM 762 O O . ALA A 1 94 ? 33.807 -1.456 -73.238 1.00 74.38 94 ALA A O 1
ATOM 763 N N . ASP A 1 95 ? 32.501 -2.158 -71.549 1.00 71.12 95 ASP A N 1
ATOM 764 C CA . ASP A 1 95 ? 32.941 -1.122 -70.604 1.00 71.12 95 ASP A CA 1
ATOM 765 C C . ASP A 1 95 ? 34.429 -1.279 -70.264 1.00 71.12 95 ASP A C 1
ATOM 767 O O . ASP A 1 95 ? 35.166 -0.298 -70.167 1.00 71.12 95 ASP A O 1
ATOM 771 N N . ALA A 1 96 ? 34.897 -2.526 -70.141 1.00 75.00 96 ALA A N 1
ATOM 772 C CA . ALA A 1 96 ? 36.305 -2.825 -69.897 1.00 75.00 96 ALA A CA 1
ATOM 773 C C . ALA A 1 96 ? 37.205 -2.413 -71.075 1.00 75.00 96 ALA A C 1
ATOM 775 O O . ALA A 1 96 ? 38.318 -1.935 -70.852 1.00 75.00 96 ALA A O 1
ATOM 776 N N . ASP A 1 97 ? 36.741 -2.566 -72.317 1.00 79.50 97 ASP A N 1
ATOM 777 C CA . ASP A 1 97 ? 37.518 -2.186 -73.500 1.00 79.50 97 ASP A CA 1
ATOM 778 C C . ASP A 1 97 ? 37.534 -0.664 -73.718 1.00 79.50 97 ASP A C 1
ATOM 780 O O . ASP A 1 97 ? 38.572 -0.113 -74.089 1.00 79.50 97 ASP A O 1
ATOM 784 N N . ALA A 1 98 ? 36.452 0.042 -73.371 1.00 79.88 98 ALA A N 1
ATOM 785 C CA . ALA A 1 98 ? 36.431 1.507 -73.338 1.00 79.88 98 ALA A CA 1
ATOM 786 C C . ALA A 1 98 ? 37.417 2.077 -72.299 1.00 79.88 98 ALA A C 1
ATOM 788 O O . ALA A 1 98 ? 38.129 3.042 -72.583 1.00 79.88 98 ALA A O 1
ATOM 789 N N . ILE A 1 99 ? 37.519 1.441 -71.125 1.00 73.25 99 ILE A N 1
ATOM 790 C CA . ILE A 1 99 ? 38.493 1.809 -70.084 1.00 73.25 99 ILE A CA 1
ATOM 791 C C . ILE A 1 99 ? 39.928 1.599 -70.578 1.00 73.25 99 ILE A C 1
ATOM 793 O O . ILE A 1 99 ? 40.772 2.478 -70.406 1.00 73.25 99 ILE A O 1
ATOM 797 N N . LYS A 1 100 ? 40.212 0.464 -71.230 1.00 81.12 100 LYS A N 1
ATOM 798 C CA . LYS A 1 100 ? 41.540 0.202 -71.807 1.00 81.12 100 LYS A CA 1
ATOM 799 C C . LYS A 1 100 ? 41.900 1.225 -72.879 1.00 81.12 100 LYS A C 1
ATOM 801 O O . LYS A 1 100 ? 43.026 1.714 -72.881 1.00 81.12 100 LYS A O 1
ATOM 806 N N . LYS A 1 101 ? 40.942 1.579 -73.744 1.00 84.94 101 LYS A N 1
ATOM 807 C CA . LYS A 1 101 ? 41.141 2.586 -74.789 1.00 84.94 101 LYS A CA 1
ATOM 808 C C . LYS A 1 101 ? 41.458 3.961 -74.188 1.00 84.94 101 LYS A C 1
ATOM 810 O O . LYS A 1 101 ? 42.456 4.562 -74.571 1.00 84.94 101 LYS A O 1
ATOM 815 N N . ALA A 1 102 ? 40.701 4.397 -73.180 1.00 79.25 102 ALA A N 1
ATOM 816 C CA . ALA A 1 102 ? 40.941 5.670 -72.495 1.00 79.25 102 ALA A CA 1
ATOM 817 C C . ALA A 1 102 ? 42.303 5.725 -71.776 1.00 79.25 102 ALA A C 1
ATOM 819 O O . ALA A 1 102 ? 42.958 6.762 -71.789 1.00 79.25 102 ALA A O 1
ATOM 820 N N . ILE A 1 103 ? 42.755 4.611 -71.186 1.00 77.62 103 ILE A N 1
ATOM 821 C CA . ILE A 1 103 ? 44.098 4.519 -70.589 1.00 77.62 103 ILE A CA 1
ATOM 822 C C . ILE A 1 103 ? 45.181 4.578 -71.675 1.00 77.62 103 ILE A C 1
ATOM 824 O O . ILE A 1 103 ? 46.204 5.222 -71.467 1.00 77.62 103 ILE A O 1
ATOM 828 N N . SER A 1 104 ? 44.963 3.940 -72.831 1.00 82.38 104 SER A N 1
ATOM 829 C CA . SER A 1 104 ? 45.936 3.943 -73.932 1.00 82.38 104 SER A CA 1
ATOM 830 C C . SER A 1 104 ? 46.054 5.288 -74.657 1.00 82.38 104 SER A C 1
ATOM 832 O O . SER A 1 104 ? 47.119 5.607 -75.172 1.00 82.38 104 SER A O 1
ATOM 834 N N . GLU A 1 105 ? 44.975 6.075 -74.701 1.00 85.81 105 GLU A N 1
ATOM 835 C CA . GLU A 1 105 ? 44.940 7.386 -75.364 1.00 85.81 105 GLU A CA 1
ATOM 836 C C . GLU A 1 105 ? 45.436 8.535 -74.467 1.00 85.81 105 GLU A C 1
ATOM 838 O O . GLU A 1 105 ? 45.717 9.623 -74.974 1.00 85.81 105 GLU A O 1
ATOM 843 N N . ALA A 1 106 ? 45.554 8.316 -73.153 1.00 83.06 106 ALA A N 1
ATOM 844 C CA . ALA A 1 106 ? 46.001 9.331 -72.202 1.00 83.06 106 ALA A CA 1
ATOM 845 C C . ALA A 1 106 ? 47.462 9.744 -72.469 1.00 83.06 106 ALA A C 1
ATOM 847 O O . ALA A 1 106 ? 48.358 8.904 -72.549 1.00 83.06 106 ALA A O 1
ATOM 848 N N . LYS A 1 107 ? 47.711 11.056 -72.594 1.00 81.00 107 LYS A N 1
ATOM 849 C CA . LYS A 1 107 ? 49.023 11.607 -72.998 1.00 81.00 107 LYS A CA 1
ATOM 850 C C . LYS A 1 107 ? 49.894 12.064 -71.823 1.00 81.00 107 LYS A C 1
ATOM 852 O O . LYS A 1 107 ? 51.058 12.392 -72.035 1.00 81.00 107 LYS A O 1
ATOM 857 N N . SER A 1 108 ? 49.350 12.097 -70.603 1.00 89.50 108 SER A N 1
ATOM 858 C CA . SER A 1 108 ? 50.045 12.556 -69.393 1.00 89.50 108 SER A CA 1
ATOM 859 C C . SER A 1 108 ? 49.859 11.588 -68.221 1.00 89.50 108 SER A C 1
ATOM 861 O O . SER A 1 108 ? 48.791 10.996 -68.054 1.00 89.50 108 SER A O 1
ATOM 863 N N . LEU A 1 109 ? 50.889 11.457 -67.379 1.00 76.25 109 LEU A N 1
ATOM 864 C CA . LEU A 1 109 ? 50.869 10.612 -66.177 1.00 76.25 109 LEU A CA 1
ATOM 865 C C . LEU A 1 109 ? 49.766 11.033 -65.194 1.00 76.25 109 LEU A C 1
ATOM 867 O O . LEU A 1 109 ? 49.073 10.179 -64.646 1.00 76.25 109 LEU A O 1
ATOM 871 N N . GLU A 1 110 ? 49.522 12.338 -65.063 1.00 77.69 110 GLU A N 1
ATOM 872 C CA . GLU A 1 110 ? 48.439 12.877 -64.227 1.00 77.69 110 GLU A CA 1
ATOM 873 C C . GLU A 1 110 ? 47.049 12.457 -64.735 1.00 77.69 110 GLU A C 1
ATOM 875 O O . GLU A 1 110 ? 46.110 12.255 -63.962 1.00 77.69 110 GLU A O 1
ATOM 880 N N . GLU A 1 111 ? 46.904 12.283 -66.050 1.00 79.81 111 GLU A N 1
ATOM 881 C CA . GLU A 1 111 ? 45.644 11.886 -66.675 1.00 79.81 111 GLU A CA 1
ATOM 882 C C . GLU A 1 111 ? 45.354 10.394 -66.441 1.00 79.81 111 GLU A C 1
ATOM 884 O O . GLU A 1 111 ? 44.214 10.014 -66.157 1.00 79.81 111 GLU A O 1
ATOM 889 N N . VAL A 1 112 ? 46.401 9.562 -66.426 1.00 78.75 112 VAL A N 1
ATOM 890 C CA . VAL A 1 112 ? 46.327 8.140 -66.051 1.00 78.75 112 VAL A CA 1
ATOM 891 C C . VAL A 1 112 ? 45.991 7.971 -64.565 1.00 78.75 112 VAL A C 1
ATOM 893 O O . VAL A 1 112 ? 45.123 7.165 -64.219 1.00 78.75 112 VAL A O 1
ATOM 896 N N . GLU A 1 113 ? 46.612 8.751 -63.676 1.00 78.19 113 GLU A N 1
ATOM 897 C CA . GLU A 1 113 ? 46.318 8.723 -62.236 1.00 78.19 113 GLU A CA 1
ATOM 898 C C . GLU A 1 113 ? 44.885 9.170 -61.934 1.00 78.19 113 GLU A C 1
ATOM 900 O O . GLU A 1 113 ? 44.187 8.542 -61.133 1.00 78.19 113 GLU A O 1
ATOM 905 N N . ARG A 1 114 ? 44.393 10.183 -62.655 1.00 82.25 114 ARG A N 1
ATOM 906 C CA . ARG A 1 114 ? 43.005 10.643 -62.561 1.00 82.25 114 ARG A CA 1
ATOM 907 C C . ARG A 1 114 ? 42.002 9.586 -63.035 1.00 82.25 114 ARG A C 1
ATOM 909 O O . ARG A 1 114 ? 40.951 9.430 -62.410 1.00 82.25 114 ARG A O 1
ATOM 916 N N . LEU A 1 115 ? 42.297 8.855 -64.115 1.00 76.00 115 LEU A N 1
ATOM 917 C CA . LEU A 1 115 ? 41.455 7.749 -64.598 1.00 76.00 115 LEU A CA 1
ATOM 918 C C . LEU A 1 115 ? 41.466 6.559 -63.624 1.00 76.00 115 LEU A C 1
ATOM 920 O O . LEU A 1 115 ? 40.409 5.993 -63.336 1.00 76.00 115 LEU A O 1
ATOM 924 N N . LYS A 1 116 ? 42.629 6.234 -63.048 1.00 76.69 116 LYS A N 1
ATOM 925 C CA . LYS A 1 116 ? 42.784 5.193 -62.020 1.00 76.69 116 LYS A CA 1
ATOM 926 C C . LYS A 1 116 ? 42.021 5.538 -60.737 1.00 76.69 116 LYS A C 1
ATOM 928 O O . LYS A 1 116 ? 41.303 4.689 -60.214 1.00 76.69 116 LYS A O 1
ATOM 933 N N . ALA A 1 117 ? 42.101 6.788 -60.281 1.00 78.12 117 ALA A N 1
ATOM 934 C CA . ALA A 1 117 ? 41.367 7.274 -59.115 1.00 78.12 117 ALA A CA 1
ATOM 935 C C . ALA A 1 117 ? 39.844 7.247 -59.332 1.00 78.12 117 ALA A C 1
ATOM 937 O O . ALA A 1 117 ? 39.110 6.831 -58.440 1.00 78.12 117 ALA A O 1
ATOM 938 N N . LYS A 1 118 ? 39.356 7.604 -60.532 1.00 72.50 118 LYS A N 1
ATOM 939 C CA . LYS A 1 118 ? 37.923 7.511 -60.879 1.00 72.50 118 LYS A CA 1
ATOM 940 C C . LYS A 1 118 ? 37.405 6.069 -60.902 1.00 72.50 118 LYS A C 1
ATOM 942 O O . LYS A 1 118 ? 36.313 5.812 -60.399 1.00 72.50 118 LYS A O 1
ATOM 947 N N . LEU A 1 119 ? 38.201 5.127 -61.416 1.00 71.88 119 LEU A N 1
ATOM 948 C CA . LEU A 1 119 ? 37.880 3.694 -61.387 1.00 71.88 119 LEU A CA 1
ATOM 949 C C . LEU A 1 119 ? 37.852 3.139 -59.959 1.00 71.88 119 LEU A C 1
ATOM 951 O O . LEU A 1 119 ? 36.957 2.370 -59.612 1.00 71.88 119 LEU A O 1
ATOM 955 N N . GLN A 1 120 ? 38.803 3.554 -59.120 1.00 70.75 120 GLN A N 1
ATOM 956 C CA . GLN A 1 120 ? 38.887 3.132 -57.722 1.00 70.75 120 GLN A CA 1
ATOM 957 C C . GLN A 1 120 ? 37.771 3.745 -56.859 1.00 70.75 120 GLN A C 1
ATOM 959 O O . GLN A 1 120 ? 37.290 3.097 -55.932 1.00 70.75 120 GLN A O 1
ATOM 964 N N . ALA A 1 121 ? 37.303 4.946 -57.212 1.00 67.31 121 ALA A N 1
ATOM 965 C CA . ALA A 1 121 ? 36.165 5.621 -56.590 1.00 67.31 121 ALA A CA 1
ATOM 966 C C . ALA A 1 121 ? 34.790 5.103 -57.068 1.00 67.31 121 ALA A C 1
ATOM 968 O O . ALA A 1 121 ? 33.759 5.617 -56.640 1.00 67.31 121 ALA A O 1
ATOM 969 N N . GLY A 1 122 ? 34.743 4.095 -57.952 1.00 62.12 122 GLY A N 1
ATOM 970 C CA . GLY A 1 122 ? 33.491 3.491 -58.430 1.00 62.12 122 GLY A CA 1
ATOM 971 C C . GLY A 1 122 ? 32.659 4.399 -59.342 1.00 62.12 122 GLY A C 1
ATOM 972 O O . GLY A 1 122 ? 31.484 4.122 -59.585 1.00 62.12 122 GLY A O 1
ATOM 973 N N . GLN A 1 123 ? 33.257 5.476 -59.853 1.00 59.66 123 GLN A N 1
ATOM 974 C CA . GLN A 1 123 ? 32.593 6.468 -60.684 1.00 59.66 123 GLN A CA 1
ATOM 975 C C . GLN A 1 123 ? 32.887 6.143 -62.148 1.00 59.66 123 GLN A C 1
ATOM 977 O O . GLN A 1 123 ? 33.952 6.460 -62.684 1.00 59.66 123 GLN A O 1
ATOM 982 N N . MET A 1 124 ? 31.942 5.457 -62.794 1.00 55.34 124 MET A N 1
ATOM 983 C CA . MET A 1 124 ? 32.014 5.218 -64.233 1.00 55.34 124 MET A CA 1
ATOM 984 C C . MET A 1 124 ? 32.013 6.571 -64.959 1.00 55.34 124 MET A C 1
ATOM 986 O O . MET A 1 124 ? 31.314 7.492 -64.529 1.00 55.34 124 MET A O 1
ATOM 990 N N . PRO A 1 125 ? 32.814 6.739 -66.023 1.00 42.09 125 PRO A N 1
ATOM 991 C CA . PRO A 1 125 ? 32.916 8.008 -66.723 1.00 42.09 125 PRO A CA 1
ATOM 992 C C . PRO A 1 125 ? 31.559 8.381 -67.333 1.00 42.09 125 PRO A C 1
ATOM 994 O O . PRO A 1 125 ? 31.141 7.846 -68.352 1.00 42.09 125 PRO A O 1
ATOM 997 N N . GLY A 1 126 ? 30.880 9.309 -66.665 1.00 45.66 126 GLY A N 1
ATOM 998 C CA . GLY A 1 126 ? 29.601 9.874 -67.065 1.00 45.66 126 GLY A CA 1
ATOM 999 C C . GLY A 1 126 ? 28.862 10.395 -65.838 1.00 45.66 126 GLY A C 1
ATOM 1000 O O . GLY A 1 126 ? 28.432 9.598 -65.016 1.00 45.66 126 GLY A O 1
ATOM 1001 N N . LEU A 1 127 ? 28.678 11.720 -65.770 1.00 35.84 127 LEU A N 1
ATOM 1002 C CA . LEU A 1 127 ? 27.864 12.490 -64.805 1.00 35.84 127 LEU A CA 1
ATOM 1003 C C . LEU A 1 127 ? 28.622 13.129 -63.607 1.00 35.84 127 LEU A C 1
ATOM 1005 O O . LEU A 1 127 ? 28.742 12.583 -62.517 1.00 35.84 127 LEU A O 1
ATOM 1009 N N . THR A 1 128 ? 29.115 14.345 -63.883 1.00 35.56 128 THR A N 1
ATOM 1010 C CA . THR A 1 128 ? 29.061 15.597 -63.082 1.00 35.56 128 THR A CA 1
ATOM 1011 C C . THR A 1 128 ? 29.564 15.675 -61.621 1.00 35.56 128 THR A C 1
ATOM 1013 O O . THR A 1 128 ? 28.898 15.247 -60.690 1.00 35.56 128 THR A O 1
ATOM 1016 N N . ASN A 1 129 ? 30.687 16.400 -61.477 1.00 36.56 129 ASN A N 1
ATOM 1017 C CA . ASN A 1 129 ? 30.998 17.578 -60.632 1.00 36.56 129 ASN A CA 1
ATOM 1018 C C . ASN A 1 129 ? 30.734 17.650 -59.098 1.00 36.56 129 ASN A C 1
ATOM 1020 O O . ASN A 1 129 ? 29.605 17.736 -58.635 1.00 36.56 129 ASN A O 1
ATOM 1024 N N . THR A 1 130 ? 31.859 17.877 -58.389 1.00 37.41 130 THR A N 1
ATOM 1025 C CA . THR A 1 130 ? 32.133 18.822 -57.268 1.00 37.41 130 THR A CA 1
ATOM 1026 C C . THR A 1 130 ? 31.422 18.699 -55.911 1.00 37.41 130 THR A C 1
ATOM 1028 O O . THR A 1 130 ? 30.277 19.108 -55.766 1.00 37.41 130 THR A O 1
ATOM 1031 N N . SER A 1 131 ? 32.187 18.373 -54.857 1.00 38.47 131 SER A N 1
ATOM 1032 C CA . SER A 1 131 ? 32.516 19.276 -53.720 1.00 38.47 131 SER A CA 1
ATOM 1033 C C . SER A 1 131 ? 33.440 18.581 -52.696 1.00 38.47 131 SER A C 1
ATOM 1035 O O . SER A 1 131 ? 33.362 17.376 -52.489 1.00 38.47 131 SER A O 1
ATOM 1037 N N . HIS A 1 132 ? 34.385 19.342 -52.134 1.00 36.25 132 HIS A N 1
ATOM 1038 C CA . HIS A 1 132 ? 35.446 18.909 -51.211 1.00 36.25 132 HIS A CA 1
ATOM 1039 C C . HIS A 1 132 ? 34.999 18.974 -49.737 1.00 36.25 132 HIS A C 1
ATOM 1041 O O . HIS A 1 132 ? 34.381 19.963 -49.345 1.00 36.25 132 HIS A O 1
ATOM 1047 N N . SER A 1 133 ? 35.445 18.029 -48.896 1.00 35.25 133 SER A N 1
ATOM 1048 C CA . SER A 1 133 ? 35.608 18.241 -47.445 1.00 35.25 133 SER A CA 1
ATOM 1049 C C . SER A 1 133 ? 36.725 17.362 -46.850 1.00 35.25 133 SER A C 1
ATOM 1051 O O . SER A 1 133 ? 36.809 16.173 -47.146 1.00 35.25 133 SER A O 1
ATOM 1053 N N . ASN A 1 134 ? 37.569 17.993 -46.025 1.00 33.47 134 ASN A N 1
ATOM 1054 C CA . ASN A 1 134 ? 38.788 17.507 -45.355 1.00 33.47 134 ASN A CA 1
ATOM 1055 C C . ASN A 1 134 ? 38.621 16.224 -44.498 1.00 33.47 134 ASN A C 1
ATOM 1057 O O . ASN A 1 134 ? 37.596 16.094 -43.830 1.00 33.47 134 ASN A O 1
ATOM 1061 N N . PRO A 1 135 ? 39.648 15.348 -44.390 1.00 40.06 135 PRO A N 1
ATOM 1062 C CA . PRO A 1 135 ? 39.639 14.172 -43.517 1.00 40.06 135 PRO A CA 1
A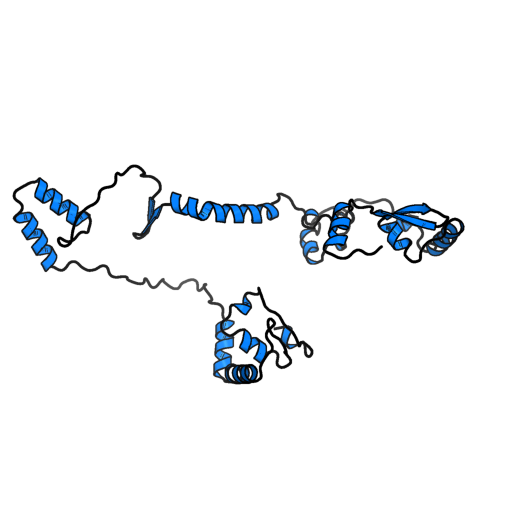TOM 1063 C C . PRO A 1 135 ? 40.500 14.371 -42.254 1.00 40.06 135 PRO A C 1
ATOM 1065 O O . PRO A 1 135 ? 41.726 14.346 -42.321 1.00 40.06 135 PRO A O 1
ATOM 1068 N N . MET A 1 136 ? 39.882 14.501 -41.077 1.00 41.06 136 MET A N 1
ATOM 1069 C CA . MET A 1 136 ? 40.589 14.296 -39.804 1.00 41.06 136 MET A CA 1
ATOM 1070 C C . MET A 1 136 ? 39.627 13.789 -38.728 1.00 41.06 136 MET A C 1
ATOM 1072 O O . MET A 1 136 ? 39.217 14.548 -37.867 1.00 41.06 136 MET A O 1
ATOM 1076 N N . GLU A 1 137 ? 39.240 12.512 -38.807 1.00 43.75 137 GLU A N 1
ATOM 1077 C CA . GLU A 1 137 ? 38.565 11.777 -37.719 1.00 43.75 137 GLU A CA 1
ATOM 1078 C C . GLU A 1 137 ? 38.614 10.255 -37.989 1.00 43.75 137 GLU A C 1
ATOM 1080 O O . GLU A 1 137 ? 37.612 9.551 -38.104 1.00 43.75 137 GLU A O 1
ATOM 1085 N N . GLN A 1 138 ? 39.824 9.718 -38.165 1.00 46.25 138 GLN A N 1
ATOM 1086 C CA . GLN A 1 138 ? 40.031 8.278 -38.358 1.00 46.25 138 GLN A CA 1
ATOM 1087 C C . GLN A 1 138 ? 40.061 7.576 -36.994 1.00 46.25 138 GLN A C 1
ATOM 1089 O O . GLN A 1 138 ? 41.106 7.462 -36.361 1.00 46.25 138 GLN A O 1
ATOM 1094 N N . GLY A 1 139 ? 38.895 7.130 -36.525 1.00 51.72 139 GLY A N 1
ATOM 1095 C CA . GLY A 1 139 ? 38.806 6.303 -35.316 1.00 51.72 139 GLY A CA 1
ATOM 1096 C C . GLY A 1 139 ? 37.424 5.753 -34.953 1.00 51.72 139 GLY A C 1
ATOM 1097 O O . GLY A 1 139 ? 37.349 4.864 -34.114 1.00 51.72 139 GLY A O 1
ATOM 1098 N N . ASN A 1 140 ? 36.336 6.226 -35.577 1.00 57.38 140 ASN A N 1
ATOM 1099 C CA . ASN A 1 140 ? 34.964 5.893 -35.153 1.00 57.38 140 ASN A CA 1
ATOM 1100 C C . ASN A 1 140 ? 34.119 5.139 -36.191 1.00 57.38 140 ASN A C 1
ATOM 1102 O O . ASN A 1 140 ? 32.920 4.957 -35.972 1.00 57.38 140 ASN A O 1
ATOM 1106 N N . THR A 1 141 ? 34.700 4.706 -37.308 1.00 60.38 141 THR A N 1
ATOM 1107 C CA . THR A 1 141 ? 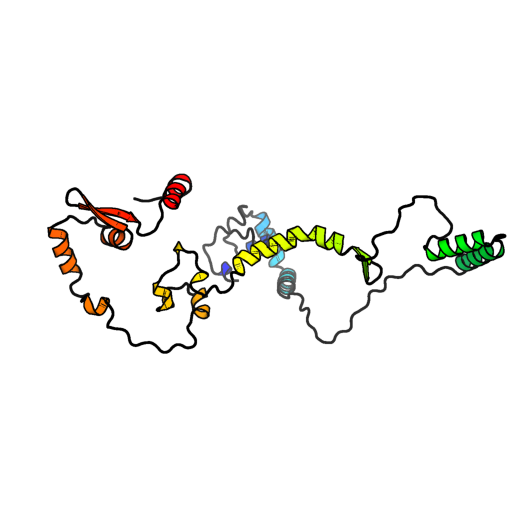33.979 4.014 -38.385 1.00 60.38 141 THR A CA 1
ATOM 1108 C C . THR A 1 141 ? 34.291 2.526 -38.379 1.00 60.38 141 THR A C 1
ATOM 1110 O O . THR A 1 141 ? 35.430 2.126 -38.613 1.00 60.38 141 THR A O 1
ATOM 1113 N N . TYR A 1 142 ? 33.271 1.707 -38.131 1.00 62.69 142 TYR A N 1
ATOM 1114 C CA . TYR A 1 142 ? 33.350 0.256 -38.289 1.00 62.69 142 TYR A CA 1
ATOM 1115 C C . TYR A 1 142 ? 32.618 -0.137 -39.569 1.00 62.69 142 TYR A C 1
ATOM 1117 O O . TYR A 1 142 ? 31.494 0.311 -39.810 1.00 62.69 142 TYR A O 1
ATOM 1125 N N . GLU A 1 143 ? 33.259 -0.973 -40.380 1.00 58.56 143 GLU A N 1
ATOM 1126 C CA . GLU A 1 143 ? 32.704 -1.472 -41.633 1.00 58.56 143 GLU A CA 1
ATOM 1127 C C . GLU A 1 143 ? 32.456 -2.978 -41.525 1.00 58.56 143 GLU A C 1
ATOM 1129 O O . GLU A 1 143 ? 33.388 -3.779 -41.498 1.00 58.56 143 GLU A O 1
ATOM 1134 N N . GLU A 1 144 ? 31.186 -3.378 -41.500 1.00 57.00 144 GLU A N 1
ATOM 1135 C CA . GLU A 1 144 ? 30.777 -4.757 -41.775 1.00 57.00 144 GLU A CA 1
ATOM 1136 C C . GLU A 1 144 ? 29.892 -4.760 -43.024 1.00 57.00 144 GLU A C 1
ATOM 1138 O O . GLU A 1 144 ? 28.953 -3.974 -43.141 1.00 57.00 144 GLU A O 1
ATOM 1143 N N . ASN A 1 145 ? 30.194 -5.644 -43.980 1.00 55.53 145 ASN A N 1
ATOM 1144 C CA . ASN A 1 145 ? 29.396 -5.884 -45.192 1.00 55.53 145 ASN A CA 1
ATOM 1145 C C . ASN A 1 145 ? 29.071 -4.630 -46.039 1.00 55.53 145 ASN A C 1
ATOM 1147 O O . ASN A 1 145 ? 28.040 -4.586 -46.709 1.00 55.53 145 ASN A O 1
ATOM 1151 N N . GLY A 1 146 ? 29.953 -3.625 -46.046 1.00 66.69 146 GLY A N 1
ATOM 1152 C CA . GLY A 1 146 ? 29.809 -2.415 -46.868 1.00 66.69 146 GLY A CA 1
ATOM 1153 C C . GLY A 1 146 ? 28.890 -1.335 -46.288 1.00 66.69 146 GLY A C 1
ATOM 1154 O O . GLY A 1 146 ? 28.646 -0.334 -46.957 1.00 66.69 146 GLY A O 1
ATOM 1155 N N . THR A 1 147 ? 28.393 -1.505 -45.060 1.00 70.19 147 THR A N 1
ATOM 1156 C CA . THR A 1 147 ? 27.748 -0.422 -44.306 1.00 70.19 147 THR A CA 1
ATOM 1157 C C . THR A 1 147 ? 28.754 0.214 -43.356 1.00 70.19 147 THR A C 1
ATOM 1159 O O . THR A 1 147 ? 29.254 -0.456 -42.453 1.00 70.19 147 THR A O 1
ATOM 1162 N N . VAL A 1 148 ? 29.039 1.502 -43.561 1.00 76.62 148 VAL A N 1
ATOM 1163 C CA . VAL A 1 148 ? 29.872 2.310 -42.661 1.00 76.62 148 VAL A CA 1
ATOM 1164 C C . VAL A 1 148 ? 29.005 2.762 -41.490 1.00 76.62 148 VAL A C 1
ATOM 1166 O O . VAL A 1 148 ? 28.013 3.468 -41.685 1.00 76.62 148 VAL A O 1
ATOM 1169 N N . VAL A 1 149 ? 29.351 2.348 -40.271 1.00 78.31 149 VAL A N 1
ATOM 1170 C CA . VAL A 1 149 ? 28.669 2.797 -39.050 1.00 78.31 149 VAL A CA 1
ATOM 1171 C C . VAL A 1 149 ? 29.604 3.699 -38.258 1.00 78.31 149 VAL A C 1
ATOM 1173 O O . VAL A 1 149 ? 30.642 3.252 -37.766 1.00 78.31 149 VAL A O 1
ATOM 1176 N N . HIS A 1 150 ? 29.203 4.960 -38.093 1.00 85.31 150 HIS A N 1
ATOM 1177 C CA . HIS A 1 150 ? 29.841 5.896 -37.171 1.00 85.31 150 HIS A CA 1
ATOM 1178 C C . HIS A 1 150 ? 29.400 5.568 -35.744 1.00 85.31 150 HIS A C 1
ATOM 1180 O O . HIS A 1 150 ? 28.290 5.892 -35.313 1.00 85.31 150 HIS A O 1
ATOM 1186 N N . VAL A 1 151 ? 30.263 4.874 -35.005 1.00 83.62 151 VAL A N 1
ATOM 1187 C CA . VAL A 1 151 ? 29.950 4.394 -33.655 1.00 83.62 151 VAL A CA 1
ATOM 1188 C C . VAL A 1 151 ? 29.774 5.544 -32.677 1.00 83.62 151 VAL A C 1
ATOM 1190 O O . VAL A 1 151 ? 28.896 5.462 -31.822 1.00 83.62 151 VAL A O 1
ATOM 1193 N N . ALA A 1 152 ? 30.527 6.634 -32.830 1.00 86.50 152 ALA A N 1
ATOM 1194 C CA . ALA A 1 152 ? 30.331 7.823 -32.010 1.00 86.50 152 ALA A CA 1
ATOM 1195 C C . ALA A 1 152 ? 28.949 8.446 -32.229 1.00 86.50 152 ALA A C 1
ATOM 1197 O O . ALA A 1 152 ? 28.260 8.711 -31.248 1.00 86.50 152 ALA A O 1
ATOM 1198 N N . ASP A 1 153 ? 28.498 8.611 -33.471 1.00 86.56 153 ASP A N 1
ATOM 1199 C CA . ASP A 1 153 ? 27.181 9.193 -33.759 1.00 86.56 153 ASP A CA 1
ATOM 1200 C C . ASP A 1 153 ? 26.046 8.288 -33.282 1.00 86.56 153 ASP A C 1
ATOM 1202 O O . ASP A 1 153 ? 25.084 8.751 -32.668 1.00 86.56 153 ASP A O 1
ATOM 1206 N N . LEU A 1 154 ? 26.185 6.973 -33.481 1.00 86.56 154 LEU A N 1
ATOM 1207 C CA . LEU A 1 154 ? 25.228 5.989 -32.980 1.00 86.56 154 LEU A CA 1
ATOM 1208 C C . LEU A 1 154 ? 25.171 5.979 -31.444 1.00 86.56 154 LEU A C 1
ATOM 1210 O O . LEU A 1 154 ? 24.085 5.888 -30.866 1.00 86.56 154 LEU A O 1
ATOM 1214 N N . ALA A 1 155 ? 26.326 6.075 -30.780 1.00 87.44 155 ALA A N 1
ATOM 1215 C CA . ALA A 1 155 ? 26.414 6.141 -29.327 1.00 87.44 155 ALA A CA 1
ATOM 1216 C C . ALA A 1 155 ? 25.805 7.440 -28.790 1.00 87.44 155 ALA A C 1
ATOM 1218 O O . ALA A 1 155 ? 25.034 7.376 -27.837 1.00 87.44 155 ALA A O 1
ATOM 1219 N N . HIS A 1 156 ? 26.074 8.591 -29.416 1.00 88.38 156 HIS A N 1
ATOM 1220 C CA . HIS A 1 156 ? 25.471 9.873 -29.038 1.00 88.38 156 HIS A CA 1
ATOM 1221 C C . HIS A 1 156 ? 23.953 9.871 -29.250 1.00 88.38 156 HIS A C 1
ATOM 1223 O O . HIS A 1 156 ? 23.215 10.247 -28.339 1.00 88.38 156 HIS A O 1
ATOM 1229 N N . ALA A 1 157 ? 23.471 9.370 -30.393 1.00 89.25 157 ALA A N 1
ATOM 1230 C CA . ALA A 1 157 ? 22.042 9.264 -30.686 1.00 89.25 157 ALA A CA 1
ATOM 1231 C C . ALA A 1 157 ? 21.300 8.366 -29.680 1.00 89.25 157 ALA A C 1
ATOM 1233 O O . ALA A 1 157 ? 20.162 8.656 -29.315 1.00 89.25 157 ALA A O 1
ATOM 1234 N N . ARG A 1 158 ? 21.948 7.296 -29.192 1.00 92.06 158 ARG A N 1
ATOM 1235 C CA . ARG A 1 158 ? 21.367 6.366 -28.204 1.00 92.06 158 ARG A CA 1
ATOM 1236 C C . ARG A 1 158 ? 21.758 6.639 -26.755 1.00 92.06 158 ARG A C 1
ATOM 1238 O O . ARG A 1 158 ? 21.276 5.941 -25.864 1.00 92.06 158 ARG A O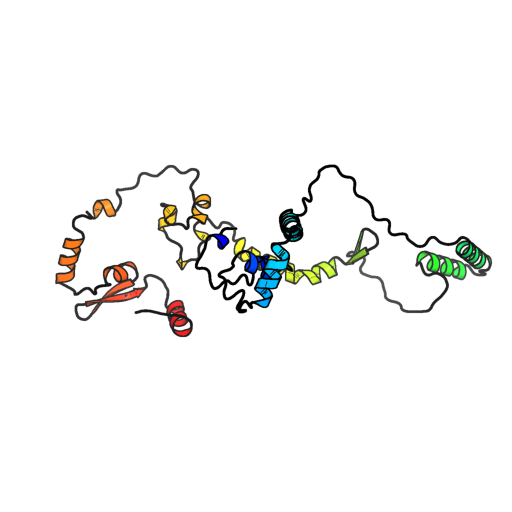 1
ATOM 1245 N N . ALA A 1 159 ? 22.584 7.645 -26.480 1.00 93.56 159 ALA A N 1
ATOM 1246 C CA . ALA A 1 159 ? 23.064 7.928 -25.130 1.00 93.56 159 ALA A CA 1
ATOM 1247 C C . ALA A 1 159 ? 21.903 8.219 -24.171 1.00 93.56 159 ALA A C 1
ATOM 1249 O O . ALA A 1 159 ? 21.868 7.673 -23.071 1.00 93.56 159 ALA A O 1
ATOM 1250 N N . GLN A 1 160 ? 20.917 9.008 -24.609 1.00 91.50 160 GLN A N 1
ATOM 1251 C CA . GLN A 1 160 ? 19.736 9.338 -23.804 1.00 91.50 160 GLN A CA 1
ATOM 1252 C C . GLN A 1 160 ? 18.839 8.121 -23.549 1.00 91.50 160 GLN A C 1
ATOM 1254 O O . GLN A 1 160 ? 18.330 7.953 -22.443 1.00 91.50 160 GLN A O 1
ATOM 1259 N N . GLU A 1 161 ? 18.670 7.246 -24.544 1.00 93.56 161 GLU A N 1
ATOM 1260 C CA . GLU A 1 161 ? 17.901 6.004 -24.397 1.00 93.56 161 GLU A CA 1
ATOM 1261 C C . GLU A 1 161 ? 18.570 5.069 -23.386 1.00 93.56 161 GLU A C 1
ATOM 1263 O O . GLU A 1 161 ? 17.922 4.559 -22.472 1.00 93.56 161 GLU A O 1
ATOM 1268 N N . LEU A 1 162 ? 19.887 4.882 -23.515 1.00 90.38 162 LEU A N 1
ATOM 1269 C CA . LEU A 1 162 ? 20.675 4.061 -22.601 1.00 90.38 162 LEU A CA 1
ATOM 1270 C C . LEU A 1 162 ? 20.694 4.651 -21.188 1.00 90.38 162 LEU A C 1
ATOM 1272 O O . LEU A 1 162 ? 20.559 3.898 -20.227 1.00 90.38 162 LEU A O 1
ATOM 1276 N N . GLN A 1 163 ? 20.793 5.975 -21.046 1.00 90.00 163 GLN A N 1
ATOM 1277 C CA . GLN A 1 163 ? 20.687 6.659 -19.754 1.00 90.00 163 GLN A CA 1
ATOM 1278 C C . GLN A 1 163 ? 19.301 6.483 -19.132 1.00 90.00 163 GLN A C 1
ATOM 1280 O O . GLN A 1 163 ? 19.209 6.079 -17.979 1.00 90.00 163 GLN A O 1
ATOM 1285 N N . SER A 1 164 ? 18.224 6.680 -19.898 1.00 91.25 164 SER A N 1
ATOM 1286 C CA . SER A 1 164 ? 16.855 6.466 -19.415 1.00 91.25 164 SER A CA 1
ATOM 1287 C C . SER A 1 164 ? 16.638 5.021 -18.959 1.00 91.25 164 SER A C 1
ATOM 1289 O O . SER A 1 164 ? 16.070 4.791 -17.890 1.00 91.25 164 SER A O 1
ATOM 1291 N N . LEU A 1 165 ? 17.152 4.044 -19.713 1.00 88.31 165 LEU A N 1
ATOM 1292 C CA . LEU A 1 165 ? 17.118 2.636 -19.322 1.00 88.31 165 LEU A CA 1
ATOM 1293 C C . LEU A 1 165 ? 17.928 2.379 -18.052 1.00 88.31 165 LEU A C 1
ATOM 1295 O O . LEU A 1 165 ? 17.461 1.661 -17.169 1.00 88.31 165 LEU A O 1
ATOM 1299 N N . LEU A 1 166 ? 19.126 2.952 -17.937 1.00 86.50 166 LEU A N 1
ATOM 1300 C CA . LEU A 1 166 ? 19.966 2.821 -16.750 1.00 86.50 166 LEU A CA 1
ATOM 1301 C C . LEU A 1 166 ? 19.357 3.500 -15.524 1.00 86.50 166 LEU A C 1
ATOM 1303 O O . LEU A 1 166 ? 19.515 2.964 -14.436 1.00 86.50 166 LEU A O 1
ATOM 1307 N N . ASP A 1 167 ? 18.619 4.596 -15.672 1.00 85.25 167 ASP A N 1
ATOM 1308 C CA . ASP A 1 167 ? 17.918 5.265 -14.572 1.00 85.25 167 ASP A CA 1
ATOM 1309 C C . ASP A 1 167 ? 16.695 4.454 -14.115 1.00 85.25 167 ASP A C 1
ATOM 1311 O O . ASP A 1 167 ? 16.500 4.197 -12.917 1.00 85.25 167 ASP A O 1
ATOM 1315 N N . GLU A 1 168 ? 15.898 3.956 -15.065 1.00 82.62 168 GLU A N 1
ATOM 1316 C CA . GLU A 1 168 ? 14.758 3.079 -14.779 1.00 82.62 168 GLU A CA 1
ATOM 1317 C C . GLU A 1 168 ? 15.193 1.754 -14.142 1.00 82.62 168 GLU A C 1
ATOM 1319 O O . GLU A 1 168 ? 14.563 1.253 -13.196 1.00 82.62 168 GLU A O 1
ATOM 1324 N N . LEU A 1 169 ? 16.288 1.179 -14.644 1.00 77.69 169 LEU A N 1
ATOM 1325 C CA . LEU A 1 169 ? 16.910 -0.004 -14.070 1.00 77.69 169 LEU A CA 1
ATOM 1326 C C . LEU A 1 169 ? 17.657 0.329 -12.783 1.00 77.69 169 LEU A C 1
ATOM 1328 O O . LEU A 1 169 ? 17.644 -0.498 -11.884 1.00 77.69 169 LEU A O 1
ATOM 1332 N N . GLY A 1 170 ? 18.237 1.515 -12.631 1.00 64.25 170 GLY A N 1
ATOM 1333 C CA . GLY A 1 170 ? 18.991 1.965 -11.460 1.00 64.25 170 GLY A CA 1
ATOM 1334 C C . GLY A 1 170 ? 18.109 2.047 -10.220 1.00 64.25 170 GLY A C 1
ATOM 1335 O O . GLY A 1 170 ? 18.463 1.532 -9.161 1.00 64.25 170 GLY A O 1
ATOM 1336 N N . HIS A 1 171 ? 16.867 2.514 -10.375 1.00 58.53 171 HIS A N 1
ATOM 1337 C CA . HIS A 1 171 ? 15.843 2.401 -9.332 1.00 58.53 171 HIS A CA 1
ATOM 1338 C C . HIS A 1 171 ? 15.465 0.948 -8.968 1.00 58.53 171 HIS A C 1
ATOM 1340 O O . HIS A 1 171 ? 14.902 0.705 -7.888 1.00 58.53 171 HIS A O 1
ATOM 1346 N N . ARG A 1 172 ? 15.747 -0.027 -9.845 1.00 53.72 172 ARG A N 1
ATOM 1347 C CA . ARG A 1 172 ? 15.558 -1.473 -9.611 1.00 53.72 172 ARG A CA 1
ATOM 1348 C C . ARG A 1 172 ? 16.834 -2.171 -9.117 1.00 53.72 172 ARG A C 1
ATOM 1350 O O . ARG A 1 172 ? 16.712 -3.108 -8.330 1.00 53.72 172 ARG A O 1
ATOM 1357 N N . GLN A 1 173 ? 18.013 -1.695 -9.517 1.00 53.41 173 GLN A N 1
ATOM 1358 C CA . GLN A 1 173 ? 19.352 -2.205 -9.209 1.00 53.41 173 GLN A CA 1
ATOM 1359 C C . GLN A 1 173 ? 19.952 -1.579 -7.941 1.00 53.41 173 GLN A C 1
ATOM 1361 O O . GLN A 1 173 ? 21.171 -1.514 -7.783 1.00 53.41 173 GLN A O 1
ATOM 1366 N N . ASP A 1 174 ? 19.117 -1.165 -6.988 1.00 57.59 174 ASP A N 1
ATOM 1367 C CA . ASP A 1 174 ? 19.601 -0.893 -5.637 1.00 57.59 174 ASP A CA 1
ATOM 1368 C C . ASP A 1 174 ? 20.195 -2.183 -5.064 1.00 57.59 174 ASP A C 1
ATOM 1370 O O . ASP A 1 174 ? 19.494 -3.135 -4.690 1.00 57.59 174 ASP A O 1
ATOM 1374 N N . LYS A 1 175 ? 21.524 -2.188 -5.038 1.00 55.81 175 LYS A N 1
ATOM 1375 C CA . LYS A 1 175 ? 22.397 -3.232 -4.526 1.00 55.81 175 LYS A CA 1
ATOM 1376 C C . LYS A 1 175 ? 21.892 -3.621 -3.127 1.00 55.81 175 LYS A C 1
ATOM 1378 O O . LYS A 1 175 ? 21.877 -2.811 -2.207 1.00 55.81 175 LYS A O 1
ATOM 1383 N N . HIS A 1 176 ? 21.431 -4.867 -2.993 1.00 54.75 176 HIS A N 1
ATOM 1384 C CA . HIS A 1 176 ? 20.966 -5.511 -1.750 1.00 54.75 176 HIS A CA 1
ATOM 1385 C C . HIS A 1 176 ? 19.531 -5.239 -1.255 1.00 54.75 176 HIS A C 1
ATOM 1387 O O . HIS A 1 176 ? 19.289 -5.214 -0.044 1.00 54.75 176 HIS A O 1
ATOM 1393 N N . ARG A 1 177 ? 18.518 -5.176 -2.132 1.00 62.34 177 ARG A N 1
ATOM 1394 C CA . ARG A 1 177 ? 17.123 -5.294 -1.663 1.00 62.34 177 ARG A CA 1
ATOM 1395 C C . ARG A 1 177 ? 16.807 -6.725 -1.211 1.00 62.34 177 ARG A C 1
ATOM 1397 O O . ARG A 1 177 ? 16.325 -7.545 -1.987 1.00 62.34 177 ARG A O 1
ATOM 1404 N N . THR A 1 178 ? 16.995 -7.018 0.080 1.00 73.81 178 THR A N 1
ATOM 1405 C CA . THR A 1 178 ? 16.345 -8.175 0.730 1.00 73.81 178 THR A CA 1
ATOM 1406 C C . THR A 1 178 ? 14.856 -8.171 0.364 1.00 73.81 178 THR A C 1
ATOM 1408 O O . THR A 1 178 ? 14.280 -7.092 0.207 1.00 73.81 178 THR A O 1
ATOM 1411 N N . ALA A 1 179 ? 14.182 -9.324 0.310 1.00 75.94 179 ALA A N 1
ATOM 1412 C CA . ALA A 1 179 ? 12.739 -9.393 0.028 1.00 75.94 179 ALA A CA 1
ATOM 1413 C C . ALA A 1 179 ? 11.887 -8.386 0.847 1.00 75.94 179 ALA A C 1
ATOM 1415 O O . ALA A 1 179 ? 10.860 -7.893 0.388 1.00 75.94 179 ALA A O 1
ATOM 1416 N N . LEU A 1 180 ? 12.355 -8.015 2.047 1.00 76.44 180 LEU A N 1
ATOM 1417 C CA . LEU A 1 180 ? 11.782 -6.989 2.927 1.00 76.44 180 LEU A CA 1
ATOM 1418 C C . LEU A 1 180 ? 11.872 -5.547 2.388 1.00 76.44 180 LEU A C 1
ATOM 1420 O O . LEU A 1 180 ? 10.992 -4.728 2.662 1.00 76.44 180 LEU A O 1
ATOM 1424 N N . GLN A 1 181 ? 12.947 -5.216 1.677 1.00 82.56 181 GLN A N 1
ATOM 1425 C CA . GLN A 1 181 ? 13.243 -3.875 1.173 1.00 82.56 181 GLN A CA 1
ATOM 1426 C C . GLN A 1 181 ? 12.593 -3.598 -0.187 1.00 82.56 181 GLN A C 1
ATOM 1428 O O . GLN A 1 181 ? 12.366 -2.436 -0.517 1.00 82.56 181 GLN A O 1
ATOM 1433 N N . ILE A 1 182 ? 12.216 -4.641 -0.933 1.00 84.31 182 ILE A N 1
ATOM 1434 C CA . ILE A 1 182 ? 11.477 -4.517 -2.201 1.00 84.31 182 ILE A CA 1
ATOM 1435 C C . ILE A 1 182 ? 10.136 -3.793 -1.999 1.00 84.31 182 ILE A C 1
ATOM 1437 O O . ILE A 1 182 ? 9.700 -3.033 -2.858 1.00 84.31 182 ILE A O 1
ATOM 1441 N N . LEU A 1 183 ? 9.481 -3.982 -0.848 1.00 85.62 183 LEU A N 1
ATOM 1442 C CA . LEU A 1 183 ? 8.182 -3.364 -0.591 1.00 85.62 183 LEU A CA 1
ATOM 1443 C C . LEU A 1 183 ? 8.296 -1.841 -0.400 1.00 85.62 183 LEU A C 1
ATOM 1445 O O . LEU A 1 183 ? 9.233 -1.371 0.257 1.00 85.62 183 LEU A O 1
ATOM 1449 N N . PRO A 1 184 ? 7.284 -1.064 -0.825 1.00 88.56 184 PRO A N 1
ATOM 1450 C CA . PRO A 1 184 ? 7.157 0.341 -0.454 1.00 88.56 184 PRO A CA 1
ATOM 1451 C C . PRO A 1 184 ? 7.158 0.538 1.067 1.00 88.56 184 PRO A C 1
ATOM 1453 O O . PRO A 1 184 ? 6.581 -0.264 1.806 1.00 88.56 184 PRO A O 1
ATOM 1456 N N . ARG A 1 185 ? 7.751 1.640 1.551 1.00 85.69 185 ARG A N 1
ATOM 1457 C CA . ARG A 1 185 ? 7.933 1.911 2.995 1.00 85.69 185 ARG A CA 1
ATOM 1458 C C . ARG A 1 185 ? 6.646 1.753 3.820 1.00 85.69 185 ARG A C 1
ATOM 1460 O O . ARG A 1 185 ? 6.701 1.193 4.909 1.00 85.69 185 ARG A O 1
ATOM 1467 N N . TYR A 1 186 ? 5.495 2.178 3.296 1.00 87.44 186 TYR A N 1
ATOM 1468 C CA . TYR A 1 186 ? 4.198 2.090 3.985 1.00 87.44 186 TYR A CA 1
ATOM 1469 C C . TYR A 1 186 ? 3.640 0.656 4.095 1.00 87.44 186 TYR A C 1
ATOM 1471 O O . TYR A 1 186 ? 2.820 0.375 4.972 1.00 87.44 186 TYR A O 1
ATOM 1479 N N . MET A 1 187 ? 4.093 -0.269 3.240 1.00 89.12 187 MET A N 1
ATOM 1480 C CA . MET A 1 187 ? 3.719 -1.687 3.294 1.00 89.12 187 MET A CA 1
ATOM 1481 C C . MET A 1 187 ? 4.665 -2.521 4.161 1.00 89.12 187 MET A C 1
ATOM 1483 O O . MET A 1 187 ? 4.287 -3.605 4.614 1.00 89.12 187 MET A O 1
ATOM 1487 N N . ARG A 1 188 ? 5.884 -2.032 4.421 1.00 89.56 188 ARG A N 1
ATOM 1488 C CA . ARG A 1 188 ? 6.894 -2.767 5.191 1.00 89.56 188 ARG A CA 1
ATOM 1489 C C . ARG A 1 188 ? 6.406 -3.040 6.614 1.00 89.56 188 ARG A C 1
ATOM 1491 O O . ARG A 1 188 ? 5.942 -2.156 7.336 1.00 89.56 188 ARG A O 1
ATOM 1498 N N . ARG A 1 189 ? 6.555 -4.291 7.054 1.00 89.56 189 ARG A N 1
ATOM 1499 C CA . ARG A 1 189 ? 6.256 -4.723 8.425 1.00 89.56 189 ARG A CA 1
ATOM 1500 C C . ARG A 1 189 ? 7.536 -5.216 9.079 1.00 89.56 189 ARG A C 1
ATOM 1502 O O . ARG A 1 189 ? 8.117 -6.183 8.610 1.00 89.56 189 ARG A O 1
ATOM 1509 N N . ARG A 1 190 ? 7.914 -4.637 10.227 1.00 87.06 190 ARG A N 1
ATOM 1510 C CA . ARG A 1 190 ? 9.045 -5.126 11.051 1.00 87.06 190 ARG A CA 1
ATOM 1511 C C . ARG A 1 190 ? 8.922 -6.615 11.390 1.00 87.06 190 ARG A C 1
ATOM 1513 O O . ARG A 1 190 ? 9.915 -7.304 11.542 1.00 87.06 190 ARG A O 1
ATOM 1520 N N . ALA A 1 191 ? 7.686 -7.105 11.471 1.00 84.81 191 ALA A N 1
ATOM 1521 C CA . ALA A 1 191 ? 7.378 -8.494 11.764 1.00 84.81 191 ALA A CA 1
ATOM 1522 C C . ALA A 1 191 ? 7.761 -9.504 10.675 1.00 84.81 191 ALA A C 1
ATOM 1524 O O . ALA A 1 191 ? 7.803 -10.702 10.939 1.00 84.81 191 ALA A O 1
ATOM 1525 N N . ALA A 1 192 ? 7.991 -9.030 9.453 1.00 86.38 192 ALA A N 1
ATOM 1526 C CA . ALA A 1 192 ? 8.269 -9.887 8.315 1.00 86.38 192 ALA A CA 1
ATOM 1527 C C . ALA A 1 192 ? 9.636 -10.580 8.396 1.00 86.38 192 ALA A C 1
ATOM 1529 O O . ALA A 1 192 ? 9.782 -11.645 7.815 1.00 86.38 192 ALA A O 1
ATOM 1530 N N . SER A 1 193 ? 10.594 -10.042 9.163 1.00 81.44 193 SER A N 1
ATOM 1531 C CA . SER A 1 193 ? 11.907 -10.675 9.354 1.00 81.44 193 SER A CA 1
ATOM 1532 C C . SER A 1 193 ? 11.845 -11.994 10.127 1.00 81.44 193 SER A C 1
ATOM 1534 O O . SER A 1 193 ? 12.675 -12.863 9.908 1.00 81.44 193 SER A O 1
ATOM 1536 N N . TYR A 1 194 ? 10.872 -12.157 11.031 1.00 78.19 194 TYR A N 1
ATOM 1537 C CA . TYR A 1 194 ? 10.693 -13.388 11.812 1.00 78.19 194 TYR A CA 1
ATOM 1538 C C . TYR A 1 194 ? 9.490 -14.225 11.370 1.00 78.19 194 TYR A C 1
ATOM 1540 O O . TYR A 1 194 ? 9.356 -15.370 11.789 1.00 78.19 194 TYR A O 1
ATOM 1548 N N . ASN A 1 195 ? 8.563 -13.655 10.600 1.00 85.06 195 ASN A N 1
ATOM 1549 C CA . ASN A 1 195 ? 7.387 -14.358 10.107 1.00 85.06 195 ASN A CA 1
ATOM 1550 C C . ASN A 1 195 ? 7.116 -13.969 8.653 1.00 85.06 195 ASN A C 1
ATOM 1552 O O . ASN A 1 195 ? 6.477 -12.948 8.376 1.00 85.06 195 ASN A O 1
ATOM 1556 N N . ILE A 1 196 ? 7.531 -14.847 7.741 1.00 86.12 196 ILE A N 1
ATOM 1557 C CA . ILE A 1 196 ? 7.426 -14.666 6.287 1.00 86.12 196 ILE A CA 1
ATOM 1558 C C . ILE A 1 196 ? 5.964 -14.538 5.830 1.00 86.12 196 ILE A C 1
ATOM 1560 O O . ILE A 1 196 ? 5.668 -13.870 4.842 1.00 86.12 196 ILE A O 1
ATOM 1564 N N . LYS A 1 197 ? 4.988 -15.051 6.600 1.00 89.12 197 LYS A N 1
ATOM 1565 C CA . LYS A 1 197 ? 3.553 -14.892 6.286 1.00 89.12 197 LYS A CA 1
ATOM 1566 C C . LYS A 1 197 ? 3.086 -13.430 6.340 1.00 89.12 197 LYS A C 1
ATOM 1568 O O . LYS A 1 197 ? 1.995 -13.129 5.858 1.00 89.12 197 LYS A O 1
ATOM 1573 N N . ARG A 1 198 ? 3.885 -12.516 6.912 1.00 90.31 198 ARG A N 1
ATOM 1574 C CA . ARG A 1 198 ? 3.638 -11.062 6.876 1.00 90.31 198 ARG A CA 1
ATOM 1575 C C . ARG A 1 198 ? 4.023 -10.412 5.546 1.00 90.31 198 ARG A C 1
ATOM 1577 O O . ARG A 1 198 ? 3.675 -9.248 5.356 1.00 90.31 198 ARG A O 1
ATOM 1584 N N . LEU A 1 199 ? 4.691 -11.140 4.652 1.00 89.00 199 LEU A N 1
ATOM 1585 C CA . LEU A 1 199 ? 4.973 -10.710 3.287 1.00 89.00 199 LEU A CA 1
ATOM 1586 C C . LEU A 1 199 ? 3.873 -11.147 2.302 1.00 89.00 199 LEU A C 1
ATOM 1588 O O . LEU A 1 199 ? 3.185 -12.157 2.539 1.00 89.00 199 LEU A O 1
ATOM 1592 N N . PRO A 1 200 ? 3.712 -10.404 1.186 1.00 92.25 200 PRO A N 1
ATOM 1593 C CA . PRO A 1 200 ? 2.899 -10.819 0.046 1.00 92.25 200 PRO A CA 1
ATOM 1594 C C . PRO A 1 200 ? 3.302 -12.211 -0.437 1.00 92.25 200 PRO A C 1
ATOM 1596 O O . PRO A 1 200 ? 4.488 -12.523 -0.448 1.00 92.25 200 PRO A O 1
ATOM 1599 N N . ARG A 1 201 ? 2.327 -13.036 -0.849 1.00 91.12 201 ARG A N 1
ATOM 1600 C CA . ARG A 1 201 ? 2.560 -14.440 -1.246 1.00 91.12 201 ARG A CA 1
ATOM 1601 C C . ARG A 1 201 ? 3.652 -14.583 -2.313 1.00 91.12 201 ARG A C 1
ATOM 1603 O O . ARG A 1 201 ? 4.485 -15.465 -2.171 1.00 91.12 201 ARG A O 1
ATOM 1610 N N . SER A 1 202 ? 3.687 -13.685 -3.296 1.00 89.25 202 SER A N 1
ATOM 1611 C CA . SER A 1 202 ? 4.682 -13.669 -4.378 1.00 89.25 202 SER A CA 1
ATOM 1612 C C . SER A 1 202 ? 6.121 -13.455 -3.905 1.00 89.25 202 SER A C 1
ATOM 1614 O O . SER A 1 202 ? 7.046 -13.944 -4.538 1.00 89.25 202 SER A O 1
ATOM 1616 N N . LEU A 1 203 ? 6.321 -12.749 -2.789 1.00 86.88 203 LEU A N 1
ATOM 1617 C CA . LEU A 1 203 ? 7.647 -12.420 -2.257 1.00 86.88 203 LEU A CA 1
ATOM 1618 C C . LEU A 1 203 ? 8.118 -13.390 -1.168 1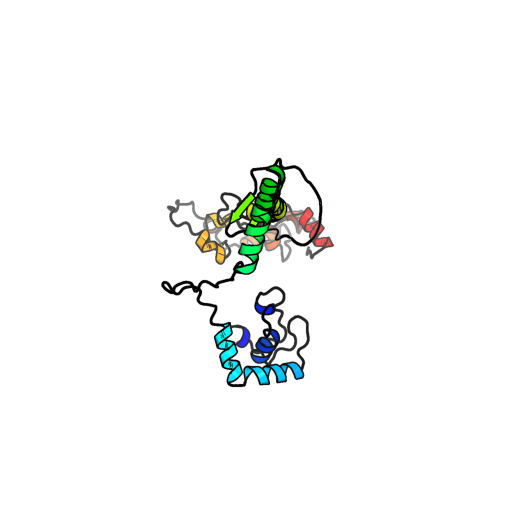.00 86.88 203 LEU A C 1
ATOM 1620 O O . LEU A 1 203 ? 9.243 -13.261 -0.694 1.00 86.88 203 LEU A O 1
ATOM 1624 N N . ARG A 1 204 ? 7.279 -14.348 -0.753 1.00 88.69 204 ARG A N 1
ATOM 1625 C CA . ARG A 1 204 ? 7.651 -15.344 0.266 1.00 88.69 204 ARG A CA 1
ATOM 1626 C C . ARG A 1 204 ? 8.773 -16.273 -0.197 1.00 88.69 204 ARG A C 1
ATOM 1628 O O . ARG A 1 204 ? 9.727 -16.366 0.560 1.00 88.69 204 ARG A O 1
ATOM 1635 N N . PRO A 1 205 ? 8.757 -16.826 -1.427 1.00 85.81 205 PRO A N 1
ATOM 1636 C CA . PRO A 1 205 ? 9.834 -17.705 -1.891 1.00 85.81 205 PRO A CA 1
ATOM 1637 C C . PRO A 1 205 ? 11.209 -17.026 -1.896 1.00 85.81 205 PRO A C 1
ATOM 1639 O O . PRO A 1 205 ? 12.223 -17.662 -1.641 1.00 85.81 205 PRO A O 1
ATOM 1642 N N . LEU A 1 206 ? 11.241 -15.712 -2.149 1.00 82.38 206 LEU A N 1
ATOM 1643 C CA . LEU A 1 206 ? 12.461 -14.901 -2.111 1.00 82.38 206 LEU A CA 1
ATOM 1644 C C . LEU A 1 206 ? 12.930 -14.597 -0.676 1.00 82.38 206 LEU A C 1
ATOM 1646 O O . LEU A 1 206 ? 14.096 -14.287 -0.451 1.00 82.38 206 LEU A O 1
ATOM 1650 N N . ALA A 1 207 ? 12.008 -14.621 0.286 1.00 80.50 207 ALA A N 1
ATOM 1651 C CA . ALA A 1 207 ? 12.245 -14.300 1.689 1.00 80.50 207 ALA A CA 1
ATOM 1652 C C . ALA A 1 207 ? 12.422 -15.534 2.578 1.00 80.50 207 ALA A C 1
ATOM 1654 O O . ALA A 1 207 ? 12.750 -15.367 3.754 1.00 80.50 207 ALA A O 1
ATOM 1655 N N . ASP A 1 208 ? 12.130 -16.730 2.063 1.00 75.19 208 ASP A N 1
ATOM 1656 C CA . ASP A 1 208 ? 12.207 -17.966 2.822 1.00 75.19 208 ASP A CA 1
ATOM 1657 C C . ASP A 1 208 ? 13.671 -18.188 3.234 1.00 75.19 208 ASP A C 1
ATOM 1659 O O . ASP A 1 208 ? 14.546 -18.337 2.375 1.00 75.19 208 ASP A O 1
ATOM 1663 N N . PRO A 1 209 ? 13.977 -18.151 4.543 1.00 68.94 209 PRO A N 1
ATOM 1664 C CA . PRO A 1 209 ? 15.326 -18.352 5.026 1.00 68.94 209 PRO A CA 1
ATOM 1665 C C . PRO A 1 209 ? 15.675 -19.813 4.759 1.00 68.94 209 PRO A C 1
ATOM 1667 O O . PRO A 1 209 ? 15.229 -20.701 5.482 1.00 68.94 209 PRO A O 1
ATOM 1670 N N . LYS A 1 210 ? 16.445 -20.073 3.697 1.00 60.47 210 LYS A N 1
ATOM 1671 C CA . LYS A 1 210 ? 16.870 -21.437 3.354 1.00 60.47 210 LYS A CA 1
ATOM 1672 C C . LYS A 1 210 ? 17.747 -22.078 4.430 1.00 60.47 210 LYS A C 1
ATOM 1674 O O . LYS A 1 210 ? 17.851 -23.293 4.459 1.00 60.47 210 LYS A O 1
ATOM 1679 N N . THR A 1 211 ? 18.303 -21.309 5.355 1.00 54.97 211 THR A N 1
ATOM 1680 C CA . THR A 1 211 ? 19.117 -21.819 6.459 1.00 54.97 211 THR A CA 1
ATOM 1681 C C . THR A 1 211 ? 19.193 -20.750 7.544 1.00 54.97 211 THR A C 1
ATOM 1683 O O . THR A 1 211 ? 19.551 -19.603 7.290 1.00 54.97 211 THR A O 1
ATOM 1686 N N . GLY A 1 212 ? 18.823 -21.105 8.772 1.00 53.88 212 GLY A N 1
ATOM 1687 C CA . GLY A 1 212 ? 18.957 -20.225 9.928 1.00 53.88 212 GLY A CA 1
ATOM 1688 C C . GLY A 1 212 ? 18.412 -20.893 11.179 1.00 53.88 212 GLY A C 1
ATOM 1689 O O . GLY A 1 212 ? 17.202 -21.056 11.324 1.00 53.88 212 GLY A O 1
ATOM 1690 N N . THR A 1 213 ? 19.306 -21.289 12.080 1.00 54.84 213 THR A N 1
ATOM 1691 C CA . THR A 1 213 ? 18.956 -21.907 13.360 1.00 54.84 213 THR A CA 1
ATOM 1692 C C . THR A 1 213 ? 18.066 -20.963 14.171 1.00 54.84 213 THR A C 1
ATOM 1694 O O . THR A 1 213 ? 18.392 -19.800 14.435 1.00 54.84 213 THR A O 1
ATOM 1697 N N . ALA A 1 214 ? 16.876 -21.442 14.534 1.00 60.44 214 ALA A N 1
ATOM 1698 C CA . ALA A 1 214 ? 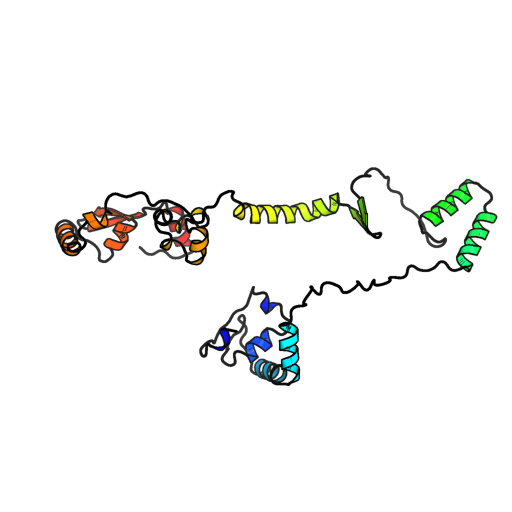15.911 -20.653 15.279 1.00 60.44 214 ALA A CA 1
ATOM 1699 C C . ALA A 1 214 ? 16.440 -20.398 16.698 1.00 60.44 214 ALA A C 1
ATOM 1701 O O . ALA A 1 214 ? 16.421 -21.285 17.545 1.00 60.44 214 ALA A O 1
ATOM 1702 N N . LYS A 1 215 ? 16.896 -19.172 16.982 1.00 61.81 215 LYS A N 1
ATOM 1703 C CA . LYS A 1 215 ? 17.255 -18.780 18.354 1.00 61.81 215 LYS A CA 1
ATOM 1704 C C . LYS A 1 215 ? 16.041 -18.943 19.275 1.00 61.81 215 LYS A C 1
ATOM 1706 O O . LYS A 1 215 ? 14.961 -18.418 18.976 1.00 61.81 215 LYS A O 1
ATOM 1711 N N . THR A 1 216 ? 16.231 -19.617 20.406 1.00 61.81 216 THR A N 1
ATOM 1712 C CA . THR A 1 216 ? 15.236 -19.767 21.473 1.00 61.81 216 THR A CA 1
ATOM 1713 C C . THR A 1 216 ? 14.897 -18.389 22.048 1.00 61.81 216 THR A C 1
ATOM 1715 O O . THR A 1 216 ? 15.746 -17.658 22.554 1.00 61.81 216 THR A O 1
ATOM 1718 N N . LYS A 1 217 ? 13.637 -17.964 21.902 1.00 67.06 217 LYS A N 1
ATOM 1719 C CA . LYS A 1 217 ? 13.168 -16.652 22.373 1.00 67.06 217 LYS A CA 1
ATOM 1720 C C . LYS A 1 217 ? 12.336 -16.819 23.633 1.00 67.06 217 LYS A C 1
ATOM 1722 O O . LYS A 1 217 ? 11.527 -17.737 23.728 1.00 67.06 217 LYS A O 1
ATOM 1727 N N . ARG A 1 218 ? 12.471 -15.853 24.550 1.00 70.81 218 ARG A N 1
ATOM 1728 C CA . ARG A 1 218 ? 11.572 -15.687 25.702 1.00 70.81 218 ARG A CA 1
ATOM 1729 C C . ARG A 1 218 ? 10.101 -15.802 25.258 1.00 70.81 218 ARG A C 1
ATOM 1731 O O . ARG A 1 218 ? 9.761 -15.268 24.193 1.00 70.81 218 ARG A O 1
ATOM 1738 N N . PRO A 1 219 ? 9.219 -16.416 26.072 1.00 69.88 219 PRO A N 1
ATOM 1739 C CA . PRO A 1 219 ? 7.814 -16.605 25.732 1.00 69.88 219 PRO A CA 1
ATOM 1740 C C . PRO A 1 219 ? 7.158 -15.320 25.224 1.00 69.88 219 PRO A C 1
ATOM 1742 O O . PRO A 1 219 ? 7.347 -14.223 25.773 1.00 69.88 219 PRO A O 1
ATOM 1745 N N . SER A 1 220 ? 6.392 -15.456 24.136 1.00 73.19 220 SER A N 1
ATOM 1746 C CA . SER A 1 220 ? 5.818 -14.311 23.430 1.00 73.19 220 SER A CA 1
ATOM 1747 C C . SER A 1 220 ? 4.999 -13.427 24.375 1.00 73.19 220 SER A C 1
ATOM 1749 O O . SER A 1 220 ? 4.355 -13.890 25.312 1.00 73.19 220 SER A O 1
ATOM 1751 N N . ARG A 1 221 ? 4.944 -12.118 24.120 1.00 67.88 221 ARG A N 1
ATOM 1752 C CA . ARG A 1 221 ? 4.116 -11.207 24.929 1.00 67.88 221 ARG A CA 1
ATOM 1753 C C . ARG A 1 221 ? 2.639 -11.626 24.987 1.00 67.88 221 ARG A C 1
ATOM 1755 O O . ARG A 1 221 ? 1.961 -11.291 25.950 1.00 67.88 221 ARG A O 1
ATOM 1762 N N . ARG A 1 222 ? 2.148 -12.352 23.973 1.00 64.81 222 ARG A N 1
ATOM 1763 C CA . ARG A 1 222 ? 0.796 -12.929 23.948 1.00 64.81 222 ARG A CA 1
ATOM 1764 C C . ARG A 1 222 ? 0.611 -13.968 25.055 1.00 64.81 222 ARG A C 1
ATOM 1766 O O . ARG A 1 222 ? -0.416 -13.927 25.718 1.00 64.81 222 ARG A O 1
ATOM 1773 N N . TYR A 1 223 ? 1.618 -14.810 25.280 1.00 67.12 223 TYR A N 1
ATOM 1774 C CA . TYR A 1 223 ? 1.657 -15.768 26.387 1.00 67.12 223 TYR A CA 1
ATOM 1775 C C . TYR A 1 223 ? 1.559 -15.048 27.742 1.00 67.12 223 TYR A C 1
ATOM 1777 O O . TYR A 1 223 ? 0.724 -15.387 28.570 1.00 67.12 223 TYR A O 1
ATOM 1785 N N . ARG A 1 224 ? 2.301 -13.946 27.917 1.00 70.31 224 ARG A N 1
ATOM 1786 C CA . ARG A 1 224 ? 2.242 -13.126 29.144 1.00 70.31 224 ARG A CA 1
ATOM 1787 C C . ARG A 1 224 ? 0.932 -12.353 29.345 1.00 70.31 224 ARG A C 1
ATOM 1789 O O . ARG A 1 224 ? 0.647 -11.940 30.459 1.00 70.31 224 ARG A O 1
ATOM 1796 N N . ARG A 1 225 ? 0.150 -12.109 28.289 1.00 69.88 225 ARG A N 1
ATOM 1797 C CA . ARG A 1 225 ? -1.039 -11.236 28.331 1.00 69.88 225 ARG A CA 1
ATOM 1798 C C . ARG A 1 225 ? -2.375 -11.962 28.489 1.00 69.88 225 ARG A C 1
ATOM 1800 O O . ARG A 1 225 ? -3.386 -11.306 28.282 1.00 69.88 225 ARG A O 1
ATOM 1807 N N . ARG A 1 226 ? -2.374 -13.261 28.828 1.00 72.94 226 ARG A N 1
ATOM 1808 C CA . ARG A 1 226 ? -3.565 -14.084 29.143 1.00 72.94 226 ARG A CA 1
ATOM 1809 C C . ARG A 1 226 ? -4.823 -13.639 28.367 1.00 72.94 226 ARG A C 1
ATOM 1811 O O . ARG A 1 226 ? -5.677 -12.949 28.912 1.00 72.94 226 ARG A O 1
ATOM 1818 N N . PRO A 1 227 ? -4.938 -13.996 27.074 1.00 69.75 227 PRO A N 1
ATOM 1819 C CA . PRO A 1 227 ? -5.978 -13.467 26.184 1.00 69.75 227 PRO A CA 1
ATOM 1820 C C . PRO A 1 227 ? -7.420 -13.717 26.640 1.00 69.75 227 PRO A C 1
ATOM 1822 O O . PRO A 1 227 ? -8.317 -13.036 26.151 1.00 69.75 227 PRO A O 1
ATOM 1825 N N . ARG A 1 228 ? -7.628 -14.685 27.542 1.00 81.25 228 ARG A N 1
ATOM 1826 C CA . ARG A 1 228 ? -8.928 -15.043 28.117 1.00 81.25 228 ARG A CA 1
ATOM 1827 C C . ARG A 1 228 ? -9.616 -13.842 28.776 1.00 81.25 228 ARG A C 1
ATOM 1829 O O . ARG A 1 228 ? -10.805 -13.646 28.567 1.00 81.25 228 ARG A O 1
ATOM 1836 N N . ASP A 1 229 ? -8.843 -12.974 29.426 1.00 82.69 229 ASP A N 1
ATOM 1837 C CA . ASP A 1 229 ? -9.369 -11.870 30.244 1.00 82.69 229 ASP A CA 1
ATOM 1838 C C . ASP A 1 229 ? -9.254 -10.509 29.541 1.00 82.69 229 ASP A C 1
ATOM 1840 O O . ASP A 1 229 ? -9.187 -9.444 30.157 1.00 82.69 229 ASP A O 1
ATOM 1844 N N . LEU A 1 230 ? -9.175 -10.513 28.209 1.00 84.06 230 LEU A N 1
ATOM 1845 C CA . LEU A 1 230 ? -8.973 -9.277 27.460 1.00 84.06 230 LEU A CA 1
ATOM 1846 C C . LEU A 1 230 ? -10.189 -8.345 27.561 1.00 84.06 230 LEU A C 1
ATOM 1848 O O . LEU A 1 230 ? -10.014 -7.138 27.714 1.00 84.06 230 LEU A O 1
ATOM 1852 N N . LEU A 1 231 ? -11.399 -8.911 27.499 1.00 86.19 231 LEU A N 1
ATOM 1853 C CA . LEU A 1 231 ? -12.654 -8.160 27.585 1.00 86.19 231 LEU A CA 1
ATOM 1854 C C . LEU A 1 231 ? -12.843 -7.538 28.970 1.00 86.19 231 LEU A C 1
ATOM 1856 O O . LEU A 1 231 ? -13.117 -6.345 29.051 1.00 86.19 231 LEU A O 1
ATOM 1860 N N . SER A 1 232 ? -12.603 -8.294 30.044 1.00 88.25 232 SER A N 1
ATOM 1861 C CA . SER A 1 232 ? -12.661 -7.769 31.415 1.00 88.25 232 SER A CA 1
ATOM 1862 C C . SER A 1 232 ? -11.594 -6.695 31.661 1.00 88.25 232 SER A C 1
ATOM 1864 O O . SER A 1 232 ? -11.853 -5.671 32.290 1.00 88.25 232 SER A O 1
ATOM 1866 N N . SER A 1 233 ? -10.395 -6.852 31.087 1.00 87.31 233 SER A N 1
ATOM 1867 C CA . SER A 1 233 ? -9.388 -5.788 31.126 1.00 87.31 233 SER A CA 1
ATOM 1868 C C . SER A 1 233 ? -9.839 -4.526 30.381 1.00 87.31 233 SER A C 1
ATOM 1870 O O . SER A 1 233 ? -9.447 -3.430 30.775 1.00 87.31 233 SER A O 1
ATOM 1872 N N . TYR A 1 234 ? -10.628 -4.643 29.308 1.00 90.00 234 TYR A N 1
ATOM 1873 C CA . TYR A 1 234 ? -11.161 -3.487 28.581 1.00 90.00 234 TYR A CA 1
ATOM 1874 C C . TYR A 1 234 ? -12.274 -2.785 29.351 1.00 90.00 234 TYR A C 1
ATOM 1876 O O . TYR A 1 234 ? -12.187 -1.569 29.518 1.00 90.00 234 TYR A O 1
ATOM 1884 N N . THR A 1 235 ? -13.241 -3.529 29.894 1.00 90.31 235 THR A N 1
ATOM 1885 C CA . THR A 1 235 ? -14.331 -2.947 30.693 1.00 90.31 235 THR A CA 1
ATOM 1886 C C . THR A 1 235 ? -13.788 -2.194 31.905 1.00 90.31 235 THR A C 1
ATOM 1888 O O . THR A 1 235 ? -14.190 -1.060 32.151 1.00 90.31 235 THR A O 1
ATOM 1891 N N . ASN A 1 236 ? -12.787 -2.748 32.595 1.00 89.31 236 ASN A N 1
ATOM 1892 C CA . ASN A 1 236 ? -12.141 -2.075 33.724 1.00 89.31 236 ASN A CA 1
ATOM 1893 C C . ASN A 1 236 ? -11.432 -0.772 33.319 1.00 89.31 236 ASN A C 1
ATOM 1895 O O . ASN A 1 236 ? -11.507 0.217 34.042 1.00 89.31 236 ASN A O 1
ATOM 1899 N N . ARG A 1 237 ? -10.783 -0.728 32.147 1.00 89.38 237 ARG A N 1
ATOM 1900 C CA . ARG A 1 237 ? -10.126 0.496 31.643 1.00 89.38 237 ARG A CA 1
ATOM 1901 C C . ARG A 1 237 ? -11.122 1.571 31.208 1.00 89.38 237 ARG A C 1
ATOM 1903 O O . ARG A 1 237 ? -10.790 2.750 31.279 1.00 89.38 237 ARG A O 1
ATOM 1910 N N . GLN A 1 238 ? -12.308 1.175 30.746 1.00 90.56 238 GLN A N 1
ATOM 1911 C CA . GLN A 1 238 ? -13.363 2.098 30.314 1.00 90.56 238 GLN A CA 1
ATOM 1912 C C . GLN A 1 238 ? -14.073 2.797 31.482 1.00 90.56 238 GLN A C 1
ATOM 1914 O O . GLN A 1 238 ? -14.752 3.792 31.252 1.00 90.56 238 GLN A O 1
ATOM 1919 N N . ARG A 1 239 ? -13.896 2.325 32.727 1.00 88.69 239 ARG A N 1
ATOM 1920 C CA . ARG A 1 239 ? -14.510 2.937 33.922 1.00 88.69 239 ARG A CA 1
ATOM 1921 C C . ARG A 1 239 ? -14.060 4.379 34.155 1.00 88.69 239 ARG A C 1
ATOM 1923 O O . ARG A 1 239 ? -14.856 5.201 34.577 1.00 88.69 239 ARG A O 1
ATOM 1930 N N . GLN A 1 240 ? -12.791 4.668 33.877 1.00 86.38 240 GLN A N 1
ATOM 1931 C CA . GLN A 1 240 ? -12.183 5.984 34.098 1.00 86.38 240 GLN A CA 1
ATOM 1932 C C . GLN A 1 240 ? -12.369 6.919 32.891 1.00 86.38 240 GLN A C 1
ATOM 1934 O O . GLN A 1 240 ? -12.475 8.129 33.045 1.00 86.38 240 GLN A O 1
ATOM 1939 N N . VAL A 1 241 ? -12.377 6.371 31.668 1.00 92.62 241 VAL A N 1
ATOM 1940 C CA . VAL A 1 241 ? -12.379 7.151 30.421 1.00 92.62 241 VAL A CA 1
ATOM 1941 C C . VAL A 1 241 ? -13.268 6.476 29.385 1.00 92.62 241 VAL A C 1
ATOM 1943 O O . VAL A 1 241 ? -13.089 5.294 29.080 1.00 92.62 241 VAL A O 1
ATOM 1946 N N . LYS A 1 242 ? -14.157 7.246 28.752 1.00 93.56 242 LYS A N 1
ATOM 1947 C CA . LYS A 1 242 ? -15.026 6.741 27.685 1.00 93.56 242 LYS A CA 1
ATOM 1948 C C . LYS A 1 242 ? -14.226 6.435 26.420 1.00 93.56 242 LYS A C 1
ATOM 1950 O O . LYS A 1 242 ? -13.439 7.245 25.923 1.00 93.56 242 LYS A O 1
ATOM 1955 N N . TRP A 1 243 ? -14.424 5.236 25.878 1.00 95.00 243 TRP A N 1
ATOM 1956 C CA . TRP A 1 243 ? -13.814 4.801 24.620 1.00 95.00 243 TRP A CA 1
ATOM 1957 C C . TRP A 1 243 ? -14.846 4.848 23.495 1.00 95.00 243 TRP A C 1
ATOM 1959 O O . TRP A 1 243 ? -15.966 4.373 23.660 1.00 95.00 243 TRP A O 1
ATOM 1969 N N . LEU A 1 244 ? -14.448 5.362 22.331 1.00 92.12 244 LEU A N 1
ATOM 1970 C CA . LEU A 1 244 ? -15.258 5.290 21.115 1.00 92.12 244 LEU A CA 1
ATOM 1971 C C . LEU A 1 244 ? -15.409 3.840 20.627 1.00 92.12 244 LEU A C 1
ATOM 1973 O O . LEU A 1 244 ? -14.544 2.996 20.874 1.00 92.12 244 LEU A O 1
ATOM 1977 N N . LYS A 1 245 ? -16.446 3.566 19.824 1.00 93.31 245 LYS A N 1
ATOM 1978 C CA . LYS A 1 245 ? -16.657 2.244 19.196 1.00 93.31 245 LYS A CA 1
ATOM 1979 C C . LYS A 1 245 ? -15.432 1.776 18.391 1.00 93.31 245 LYS A C 1
ATOM 1981 O O . LYS A 1 245 ? -15.077 0.602 18.403 1.00 93.31 245 LYS A O 1
ATOM 1986 N N . THR A 1 246 ? -14.728 2.705 17.744 1.00 93.94 246 THR A N 1
ATOM 1987 C CA . THR A 1 246 ? -13.520 2.449 16.938 1.00 93.94 246 THR A CA 1
ATOM 1988 C C . THR A 1 246 ? -12.209 2.570 17.730 1.00 93.94 246 THR A C 1
ATO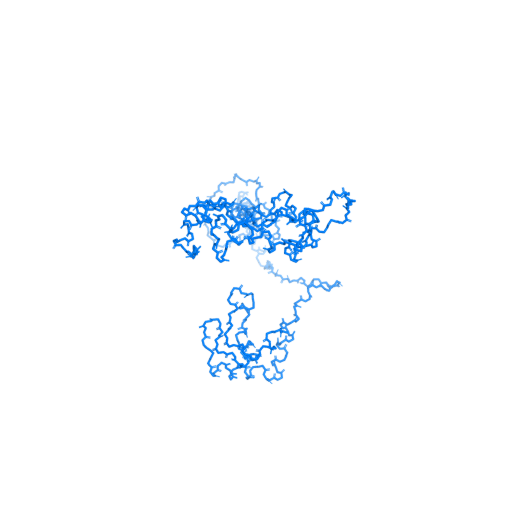M 1990 O O . THR A 1 246 ? -11.124 2.528 17.143 1.00 93.94 246 THR A O 1
ATOM 1993 N N . HIS A 1 247 ? -12.258 2.694 19.063 1.00 93.25 247 HIS A N 1
ATOM 1994 C CA . HIS A 1 247 ? -11.089 2.977 19.902 1.00 93.25 247 HIS A CA 1
ATOM 1995 C C . HIS A 1 247 ? -9.949 1.969 19.718 1.00 93.25 247 HIS A C 1
ATOM 1997 O O . HIS A 1 247 ? -8.799 2.366 19.560 1.00 93.25 247 HIS A O 1
ATOM 2003 N N . ILE A 1 248 ? -10.241 0.662 19.687 1.00 93.38 248 ILE A N 1
ATOM 2004 C CA . ILE A 1 248 ? -9.204 -0.378 19.541 1.00 93.38 248 ILE A CA 1
ATOM 2005 C C . ILE A 1 248 ? -8.445 -0.219 18.216 1.00 93.38 248 ILE A C 1
ATOM 2007 O O . ILE A 1 248 ? -7.247 -0.508 18.140 1.00 93.38 248 ILE A O 1
ATOM 2011 N N . TRP A 1 249 ? -9.130 0.214 17.155 1.00 94.56 249 TRP A N 1
ATOM 2012 C CA . TRP A 1 249 ? -8.506 0.437 15.855 1.00 94.56 249 TRP A CA 1
ATOM 2013 C C . TRP A 1 249 ? -7.575 1.651 15.891 1.00 94.56 249 TRP A C 1
ATOM 2015 O O . TRP A 1 249 ? -6.420 1.530 15.464 1.00 94.56 249 TRP A O 1
ATOM 2025 N N . HIS A 1 250 ? -8.052 2.760 16.463 1.00 95.50 250 HIS A N 1
ATOM 2026 C CA . HIS A 1 250 ? -7.295 3.999 16.630 1.00 95.50 250 HIS A CA 1
ATOM 2027 C C . HIS A 1 250 ? -6.090 3.804 17.553 1.00 95.50 250 HIS A C 1
ATOM 2029 O O . HIS A 1 250 ? -4.968 4.083 17.149 1.00 95.50 250 HIS A O 1
ATOM 2035 N N . ALA A 1 251 ? -6.266 3.161 18.709 1.00 94.94 251 ALA A N 1
ATOM 2036 C CA . ALA A 1 251 ? -5.192 2.889 19.665 1.00 94.94 251 ALA A CA 1
ATOM 2037 C C . ALA A 1 251 ? -4.057 2.012 19.105 1.00 94.94 251 ALA A C 1
ATOM 2039 O O . ALA A 1 251 ? -2.937 2.032 19.612 1.00 94.94 251 ALA A O 1
ATOM 2040 N N . LYS A 1 252 ? -4.317 1.226 18.050 1.00 93.75 252 LYS A N 1
ATOM 2041 C CA . LYS A 1 252 ? -3.283 0.438 17.355 1.00 93.75 252 LYS A CA 1
ATOM 2042 C C . LYS A 1 252 ? -2.469 1.255 16.343 1.00 93.75 252 LYS A C 1
ATOM 2044 O O . LYS A 1 252 ? -1.406 0.791 15.929 1.00 93.75 252 LYS A O 1
ATOM 2049 N N . ARG A 1 253 ? -2.972 2.406 15.888 1.00 92.12 253 ARG A N 1
ATOM 2050 C CA . ARG A 1 253 ? -2.441 3.161 14.734 1.00 92.12 253 ARG A CA 1
ATOM 2051 C C . ARG A 1 253 ? -2.079 4.611 15.049 1.00 92.12 253 ARG A C 1
ATOM 2053 O O . ARG A 1 253 ? -1.268 5.180 14.324 1.00 92.12 253 ARG A O 1
ATOM 2060 N N . PHE A 1 254 ? -2.633 5.158 16.120 1.00 95.06 254 PHE A N 1
ATOM 2061 C CA . PHE A 1 254 ? -2.484 6.534 16.556 1.00 95.06 254 PHE A CA 1
ATOM 2062 C C . PHE A 1 254 ? -2.010 6.573 18.007 1.00 95.06 254 PHE A C 1
ATOM 2064 O O . PHE A 1 254 ? -2.283 5.668 18.803 1.00 95.06 254 PHE A O 1
ATOM 2071 N N . HIS A 1 255 ? -1.329 7.655 18.347 1.00 95.81 255 HIS A N 1
ATOM 2072 C CA . HIS A 1 255 ? -1.124 8.078 19.716 1.00 95.81 255 HIS A CA 1
ATOM 2073 C C . HIS A 1 255 ? -2.461 8.577 20.263 1.00 95.81 255 HIS A C 1
ATOM 2075 O O . HIS A 1 255 ? -3.122 9.407 19.643 1.00 95.81 255 HIS A O 1
ATOM 2081 N N . MET A 1 256 ? -2.873 8.017 21.398 1.00 95.62 256 MET A N 1
ATOM 2082 C CA . MET A 1 256 ? -4.165 8.299 22.017 1.00 95.62 256 MET A CA 1
ATOM 2083 C C . MET A 1 256 ? -3.983 9.248 23.193 1.00 95.62 256 MET A C 1
ATOM 2085 O O . MET A 1 256 ? -3.156 8.952 24.061 1.00 95.62 256 MET A O 1
ATOM 2089 N N . ASN A 1 257 ? -4.821 10.273 23.281 1.00 96.00 257 ASN A N 1
ATOM 2090 C CA . ASN A 1 257 ? -4.848 11.235 24.376 1.00 96.00 257 ASN A CA 1
ATOM 2091 C C . ASN A 1 257 ? -6.230 11.258 25.054 1.00 96.00 257 ASN A C 1
ATOM 2093 O O . ASN A 1 257 ? -7.209 10.734 24.518 1.00 96.00 257 ASN A O 1
ATOM 2097 N N . THR A 1 258 ? -6.286 11.775 26.274 1.00 95.56 258 THR A N 1
ATOM 2098 C CA . THR A 1 258 ? -7.495 11.884 27.096 1.00 95.56 258 THR A CA 1
ATOM 2099 C C . THR A 1 258 ? -7.958 13.332 27.082 1.00 95.56 258 THR A C 1
ATOM 2101 O O . THR A 1 258 ? -7.271 14.185 27.629 1.00 95.56 258 THR A O 1
ATOM 2104 N N . LEU A 1 259 ? -9.101 13.602 26.455 1.00 93.94 259 LEU A N 1
ATOM 2105 C CA . LEU A 1 259 ? -9.699 14.934 26.350 1.00 93.94 259 LEU A CA 1
ATOM 2106 C C . LEU A 1 259 ? -11.177 14.828 26.717 1.00 93.94 259 LEU A C 1
ATOM 2108 O O . LEU A 1 259 ? -11.865 13.936 26.221 1.00 93.94 259 LEU A O 1
ATOM 2112 N N . TRP A 1 260 ? -11.652 15.701 27.607 1.00 93.56 260 TRP A N 1
ATOM 2113 C CA . TRP A 1 260 ? -13.057 15.754 28.045 1.00 93.56 260 TRP A CA 1
ATOM 2114 C C . TRP A 1 260 ? -13.624 14.395 28.497 1.00 93.56 260 TRP A C 1
ATOM 2116 O O . TRP A 1 260 ? -14.735 14.019 28.138 1.00 93.56 260 TRP A O 1
ATOM 2126 N N . ASN A 1 261 ? -12.842 13.615 29.250 1.00 93.69 261 ASN A N 1
ATOM 2127 C CA . ASN A 1 261 ? -13.182 12.248 29.680 1.00 93.69 261 ASN A CA 1
ATOM 2128 C C . ASN A 1 261 ? -13.375 11.218 28.544 1.00 93.69 261 ASN A C 1
ATOM 2130 O O . ASN A 1 261 ? -13.847 10.105 28.791 1.00 93.69 261 ASN A O 1
ATOM 2134 N N . TYR A 1 262 ? -12.944 11.529 27.318 1.00 95.12 262 TYR A N 1
ATOM 2135 C CA . TYR A 1 262 ? -12.868 10.597 26.192 1.00 95.12 262 TYR A CA 1
ATOM 2136 C C . TYR A 1 262 ? -11.421 10.268 25.829 1.00 95.12 262 TYR A C 1
ATOM 2138 O O . TYR A 1 262 ? -10.526 11.108 25.920 1.00 95.12 262 TYR A O 1
ATOM 2146 N N . ARG A 1 263 ? -11.179 9.035 25.360 1.00 95.44 263 ARG A N 1
ATOM 2147 C CA . ARG A 1 263 ? -9.886 8.661 24.770 1.00 95.44 263 ARG A CA 1
ATOM 2148 C C . ARG A 1 263 ? -9.929 8.803 23.250 1.00 95.44 263 ARG A C 1
ATOM 2150 O O . ARG A 1 263 ? -10.488 7.937 22.569 1.00 95.44 263 ARG A O 1
ATOM 2157 N N . LEU A 1 264 ? -9.273 9.839 22.738 1.00 95.19 264 LEU A N 1
ATOM 2158 C CA . LEU A 1 264 ? -9.288 10.236 21.331 1.00 95.19 264 LEU A CA 1
ATOM 2159 C C . LEU A 1 264 ? -7.913 10.054 20.660 1.00 95.19 264 LEU A C 1
ATOM 2161 O O . LEU A 1 264 ? -6.884 10.113 21.340 1.00 95.19 264 LEU A O 1
ATOM 2165 N N . PRO A 1 265 ? -7.871 9.778 19.343 1.00 95.25 265 PRO A N 1
ATOM 2166 C CA . PRO A 1 265 ? -6.628 9.768 18.579 1.00 95.25 265 PRO A CA 1
ATOM 2167 C C . PRO A 1 265 ? -6.118 11.197 18.362 1.00 95.25 265 PRO A C 1
ATOM 2169 O O . PRO A 1 265 ? -6.840 12.040 17.849 1.00 95.25 265 PRO A O 1
ATOM 2172 N N . GLU A 1 266 ? -4.861 11.455 18.712 1.00 93.25 266 GLU A N 1
ATOM 2173 C CA . GLU A 1 266 ? -4.221 12.765 18.533 1.00 93.25 266 GLU A CA 1
ATOM 2174 C C . GLU A 1 266 ? -3.400 12.807 17.236 1.00 93.25 266 GLU A C 1
ATOM 2176 O O . GLU A 1 266 ? -3.609 13.654 16.375 1.00 93.25 266 GLU A O 1
ATOM 2181 N N . LYS A 1 267 ? -2.475 11.853 17.055 1.00 92.19 267 LYS A N 1
ATOM 2182 C CA . LYS A 1 267 ? -1.579 11.804 15.886 1.00 92.19 267 LYS A CA 1
ATOM 2183 C C . LYS A 1 267 ? -1.285 10.381 15.438 1.00 92.19 267 LYS A C 1
ATOM 2185 O O . LYS A 1 267 ? -1.217 9.466 16.254 1.00 92.19 267 LYS A O 1
ATOM 2190 N N . SER A 1 268 ? -1.088 10.177 14.137 1.00 92.75 268 SER A N 1
ATOM 2191 C CA . SER A 1 268 ? -0.706 8.868 13.589 1.00 92.75 268 SER A CA 1
ATOM 2192 C C . SER A 1 268 ? 0.682 8.442 14.081 1.00 92.75 268 SER A C 1
ATOM 2194 O O . SER A 1 268 ? 1.576 9.271 14.236 1.00 92.75 268 SER A O 1
ATOM 2196 N N . ASN A 1 269 ? 0.894 7.137 14.270 1.00 90.50 269 ASN A N 1
ATOM 2197 C CA . ASN A 1 269 ? 2.211 6.579 14.609 1.00 90.50 269 ASN A CA 1
ATOM 2198 C C . ASN A 1 269 ? 3.223 6.718 13.452 1.00 90.50 269 ASN A C 1
ATOM 2200 O O . ASN A 1 269 ? 4.425 6.528 13.639 1.00 90.50 269 ASN A O 1
ATOM 2204 N N . THR A 1 270 ? 2.746 6.986 12.232 1.00 89.56 270 THR A N 1
ATOM 2205 C CA . THR A 1 270 ? 3.582 7.228 11.049 1.00 89.56 270 THR A CA 1
ATOM 2206 C C . THR A 1 270 ? 3.634 8.714 10.725 1.00 89.56 270 THR A C 1
ATOM 2208 O O . THR A 1 270 ? 2.625 9.402 10.846 1.00 89.56 270 THR A O 1
ATOM 2211 N N . LYS A 1 271 ? 4.771 9.199 10.213 1.00 91.12 271 LYS A N 1
ATOM 2212 C CA . LYS A 1 271 ? 4.901 10.568 9.690 1.00 91.12 271 LYS A CA 1
ATOM 2213 C C . LYS A 1 271 ? 4.047 10.731 8.425 1.00 91.12 271 LYS A C 1
ATOM 2215 O O . LYS A 1 271 ? 4.516 10.450 7.325 1.00 91.12 271 LYS A O 1
ATOM 2220 N N . SER A 1 272 ? 2.790 11.140 8.587 1.00 89.94 272 SER A N 1
ATOM 2221 C CA . SER A 1 272 ? 1.806 11.194 7.499 1.00 89.94 272 SER A CA 1
ATOM 2222 C C . SER A 1 272 ? 1.236 12.584 7.214 1.00 89.94 272 SER A C 1
ATOM 2224 O O . SER A 1 272 ? 0.349 12.658 6.384 1.00 89.94 272 SER A O 1
ATOM 2226 N N . ILE A 1 273 ? 1.762 13.669 7.800 1.00 90.50 273 ILE A N 1
ATOM 2227 C CA . ILE A 1 273 ? 1.215 15.036 7.645 1.00 90.50 273 ILE A CA 1
ATOM 2228 C C . ILE A 1 273 ? 1.111 15.506 6.180 1.00 90.50 273 ILE A C 1
ATOM 2230 O O . ILE A 1 273 ? 0.060 15.953 5.728 1.00 90.50 273 ILE A O 1
ATOM 2234 N N . ARG A 1 274 ? 2.183 15.344 5.394 1.00 92.56 274 ARG A N 1
ATOM 2235 C CA . ARG A 1 274 ? 2.182 15.687 3.962 1.00 92.56 274 ARG A CA 1
ATOM 2236 C C . ARG A 1 274 ? 1.283 14.734 3.157 1.00 92.56 274 ARG A C 1
ATOM 2238 O O . ARG A 1 274 ? 0.460 15.224 2.389 1.00 92.56 274 ARG A O 1
ATOM 2245 N N . PRO A 1 275 ? 1.370 13.396 3.333 1.00 91.00 275 PRO A N 1
ATOM 2246 C CA . PRO A 1 275 ? 0.427 12.470 2.708 1.00 91.00 275 PRO A CA 1
ATOM 2247 C C . PRO A 1 275 ? -1.048 12.739 3.020 1.00 91.00 275 PRO A C 1
ATOM 2249 O O . PRO A 1 275 ? -1.871 12.582 2.123 1.00 91.00 275 PRO A O 1
ATOM 2252 N N . THR A 1 276 ? -1.399 13.129 4.251 1.00 91.56 276 THR A N 1
ATOM 2253 C CA . THR A 1 276 ? -2.786 13.437 4.631 1.00 91.56 276 THR A CA 1
ATOM 2254 C C . THR A 1 276 ? -3.270 14.698 3.940 1.00 91.56 276 THR A C 1
ATOM 2256 O O . THR A 1 276 ? -4.332 14.665 3.333 1.00 91.56 276 THR A O 1
ATOM 2259 N N . TYR A 1 277 ? -2.458 15.759 3.928 1.00 93.06 277 TYR A N 1
ATOM 2260 C CA . TYR A 1 277 ? -2.786 16.989 3.205 1.00 93.06 277 TYR A CA 1
ATOM 2261 C C . TYR A 1 277 ? -2.964 16.741 1.700 1.00 93.06 277 TYR A C 1
ATOM 2263 O O . TYR A 1 277 ? -3.969 17.124 1.109 1.00 93.06 277 TYR A O 1
ATOM 2271 N N . LYS A 1 278 ? -2.035 16.000 1.084 1.00 94.31 278 LYS A N 1
ATOM 2272 C CA . LYS A 1 278 ? -2.146 15.610 -0.327 1.00 94.31 278 LYS A CA 1
ATOM 2273 C C . LYS A 1 278 ? -3.404 14.779 -0.595 1.00 94.31 278 LYS A C 1
ATOM 2275 O O . LYS A 1 278 ? -4.069 14.974 -1.604 1.00 94.31 278 LYS A O 1
ATOM 2280 N N . SER A 1 279 ? -3.742 13.863 0.313 1.00 93.88 279 SER A N 1
ATOM 2281 C CA . SER A 1 279 ? -4.929 13.015 0.164 1.00 93.88 279 SER A CA 1
ATOM 2282 C C . SER A 1 279 ? -6.231 13.786 0.348 1.00 93.88 279 SER A C 1
ATOM 2284 O O . SER A 1 279 ? -7.211 13.413 -0.274 1.00 93.88 279 SER A O 1
ATOM 2286 N N . LEU A 1 280 ? -6.242 14.859 1.142 1.00 93.50 280 LEU A N 1
ATOM 2287 C CA . LEU A 1 280 ? -7.398 15.747 1.265 1.00 93.50 280 LEU A CA 1
ATOM 2288 C C . LEU A 1 280 ? -7.700 16.473 -0.055 1.00 93.50 280 LEU A C 1
ATOM 2290 O O . LEU A 1 280 ? -8.861 16.646 -0.398 1.00 93.50 280 LEU A O 1
ATOM 2294 N N . ARG A 1 281 ? -6.659 16.869 -0.801 1.00 93.44 281 ARG A N 1
ATOM 2295 C CA . ARG A 1 281 ? -6.802 17.573 -2.086 1.00 93.44 281 ARG A CA 1
ATOM 2296 C C . ARG A 1 281 ? -7.097 16.638 -3.260 1.00 93.44 281 ARG A C 1
ATOM 2298 O O . ARG A 1 281 ? -7.900 16.972 -4.118 1.00 93.44 281 ARG A O 1
ATOM 2305 N N . GLU A 1 282 ? -6.390 15.512 -3.341 1.00 95.75 282 GLU A N 1
ATOM 2306 C CA . GLU A 1 282 ? -6.356 14.671 -4.551 1.00 95.75 282 GLU A CA 1
ATOM 2307 C C . GLU A 1 282 ? -7.033 13.304 -4.379 1.00 95.75 282 GLU A C 1
ATOM 2309 O O . GLU A 1 282 ? -7.176 12.558 -5.347 1.00 95.75 282 GLU A O 1
ATOM 2314 N N . ARG A 1 283 ? -7.350 12.899 -3.146 1.00 94.44 283 ARG A N 1
ATOM 2315 C CA . ARG A 1 283 ? -7.835 11.548 -2.825 1.00 94.44 283 ARG A CA 1
ATOM 2316 C C . ARG A 1 283 ? -8.970 11.632 -1.803 1.00 94.44 283 ARG A C 1
ATOM 2318 O O . ARG A 1 283 ? -9.749 12.573 -1.809 1.00 94.44 283 ARG A O 1
ATOM 2325 N N . CYS A 1 284 ? -9.086 10.625 -0.944 1.00 92.44 284 CYS A N 1
ATOM 2326 C CA . CYS A 1 284 ? -10.040 10.587 0.149 1.00 92.44 284 CYS A CA 1
ATOM 2327 C C . CYS A 1 284 ? -9.322 10.448 1.494 1.00 92.44 284 CYS A C 1
ATOM 2329 O O . CYS A 1 284 ? -8.255 9.831 1.603 1.00 92.44 284 CYS A O 1
ATOM 2331 N N . LEU A 1 285 ? -9.933 11.018 2.528 1.00 91.00 285 LEU A N 1
ATOM 2332 C CA . LEU A 1 285 ? -9.490 10.929 3.910 1.00 91.00 285 LEU A CA 1
ATOM 2333 C C . LEU A 1 285 ? -10.733 10.787 4.796 1.00 91.00 285 LEU A C 1
ATOM 2335 O O . LEU A 1 285 ? -11.729 11.469 4.578 1.00 91.00 285 LEU A O 1
ATOM 2339 N N . LEU A 1 286 ? -10.679 9.867 5.759 1.00 88.12 286 LEU A N 1
ATOM 2340 C CA . LEU A 1 286 ? -11.723 9.651 6.762 1.00 88.12 286 LEU A CA 1
ATOM 2341 C C . LEU A 1 286 ? -11.141 9.953 8.144 1.00 88.12 286 LEU A C 1
ATOM 2343 O O . LEU A 1 286 ? -10.001 9.560 8.422 1.00 88.12 286 LEU A O 1
ATOM 2347 N N . HIS A 1 287 ? -11.929 10.634 8.971 1.00 83.81 287 HIS A N 1
ATOM 2348 C CA . HIS A 1 287 ? -11.611 10.974 10.355 1.00 83.81 287 HIS A CA 1
ATOM 2349 C C . HIS A 1 287 ? -12.416 10.111 11.328 1.00 83.81 287 HIS A C 1
ATOM 2351 O O . HIS A 1 287 ? -13.594 9.817 11.022 1.00 83.81 287 HIS A O 1
#

pLDDT: mean 76.83, std 17.01, range [33.47, 96.0]

Secondary structure (DSSP, 8-state):
-TTTT-TT--EE--TTSGGGGSTTHHHHHHHH-TT--EETTEEPPHHHHHHHHHHHHSHHHHHHHHHHHS------TT--------PPPPPPHHHHHHHHHHHHH--SHHHHHHHHHHHHTT--S-S----------TTSEEEETTEEEEHHHHHHHHHHHHHHHHHHHHTT--TT--HHHHS-TTT--GGGGT-GGGS-GGGHHHH--SS---------HHHHT-GGGHHHHHHHHHTTSEEPTTHHHHHTTEEEEEETTEEEEEEESS--HHHHHHHHHHS----